Protein AF-A0AA41RX85-F1 (afdb_monomer_lite)

Structure (mmCIF, N/CA/C/O backbone):
data_AF-A0AA41RX85-F1
#
_entry.id   AF-A0AA41RX85-F1
#
loop_
_atom_site.group_PDB
_atom_site.id
_atom_site.type_symbol
_atom_site.label_atom_id
_atom_site.label_alt_id
_atom_site.label_comp_id
_atom_site.label_asym_id
_atom_site.label_entity_id
_atom_site.label_seq_id
_atom_site.pdbx_PDB_ins_code
_atom_site.Cartn_x
_atom_site.Cartn_y
_atom_site.Cartn_z
_atom_site.occupancy
_atom_site.B_iso_or_equiv
_atom_site.auth_seq_id
_atom_site.auth_comp_id
_atom_site.auth_asym_id
_atom_site.auth_atom_id
_atom_site.pdbx_PDB_model_num
ATOM 1 N N . MET A 1 1 ? 2.795 -27.506 -49.189 1.00 68.19 1 MET A N 1
ATOM 2 C CA . MET A 1 1 ? 2.527 -26.905 -47.865 1.00 68.19 1 MET A CA 1
ATOM 3 C C . MET A 1 1 ? 3.014 -27.881 -46.813 1.00 68.19 1 MET A C 1
ATOM 5 O O . MET A 1 1 ? 2.912 -29.074 -47.069 1.00 68.19 1 MET A O 1
ATOM 9 N N . LEU A 1 2 ? 3.595 -27.395 -45.713 1.00 78.25 2 LEU A N 1
ATOM 10 C CA . LEU A 1 2 ? 3.906 -28.244 -44.560 1.00 78.25 2 LEU A CA 1
ATOM 11 C C . LEU A 1 2 ? 2.586 -28.658 -43.906 1.00 78.25 2 LEU A C 1
ATOM 13 O O . LEU A 1 2 ? 1.690 -27.821 -43.796 1.00 78.25 2 LEU A O 1
ATOM 17 N N . LEU A 1 3 ? 2.458 -29.926 -43.526 1.00 81.62 3 LEU A N 1
ATOM 18 C CA . LEU A 1 3 ? 1.306 -30.412 -42.767 1.00 81.62 3 LEU A CA 1
ATOM 19 C C . LEU A 1 3 ? 1.756 -30.823 -41.372 1.00 81.62 3 LEU A C 1
ATOM 21 O O . LEU A 1 3 ? 2.682 -31.619 -41.242 1.00 81.62 3 LEU A O 1
ATOM 25 N N . GLU A 1 4 ? 1.085 -30.291 -40.357 1.00 79.88 4 GLU A N 1
ATOM 26 C CA . GLU A 1 4 ? 1.214 -30.768 -38.983 1.00 79.88 4 GLU A CA 1
ATOM 27 C C . GLU A 1 4 ? 0.614 -32.171 -38.886 1.00 79.88 4 GLU A C 1
ATOM 29 O O . GLU A 1 4 ? -0.532 -32.407 -39.285 1.00 79.88 4 GLU A O 1
ATOM 34 N N . THR A 1 5 ? 1.401 -33.117 -38.391 1.00 79.62 5 THR A N 1
ATOM 35 C CA . THR A 1 5 ? 0.945 -34.472 -38.084 1.00 79.62 5 THR A CA 1
ATOM 36 C C . THR A 1 5 ? 0.528 -34.579 -36.616 1.00 79.62 5 THR A C 1
ATOM 38 O O . THR A 1 5 ? 0.856 -33.731 -35.790 1.00 79.62 5 THR A O 1
ATOM 41 N N . ALA A 1 6 ? -0.255 -35.610 -36.278 1.00 82.38 6 ALA A N 1
ATOM 42 C CA . ALA A 1 6 ? -0.871 -35.769 -34.952 1.00 82.38 6 ALA A CA 1
ATOM 43 C C . ALA A 1 6 ? 0.141 -35.884 -33.789 1.00 82.38 6 ALA A C 1
ATOM 45 O O . ALA A 1 6 ? -0.230 -35.740 -32.628 1.00 82.38 6 ALA A O 1
ATOM 46 N N . ASP A 1 7 ? 1.405 -36.145 -34.106 1.00 78.56 7 ASP A N 1
ATOM 47 C CA . ASP A 1 7 ? 2.552 -36.207 -33.203 1.00 78.56 7 ASP A CA 1
ATOM 48 C C . ASP A 1 7 ? 3.246 -34.845 -32.986 1.00 78.56 7 ASP A C 1
ATOM 50 O O . ASP A 1 7 ? 4.196 -34.765 -32.212 1.00 78.56 7 ASP A O 1
ATOM 54 N N . GLY A 1 8 ? 2.780 -33.771 -33.636 1.00 80.50 8 GLY A N 1
ATOM 55 C CA . GLY A 1 8 ? 3.344 -32.422 -33.507 1.00 80.50 8 GLY A CA 1
ATOM 56 C C . GLY A 1 8 ? 4.574 -32.159 -34.384 1.00 80.50 8 GLY A C 1
ATOM 57 O O . GLY A 1 8 ? 5.241 -31.138 -34.215 1.00 80.50 8 GLY A O 1
ATOM 58 N N . SER A 1 9 ? 4.882 -33.061 -35.319 1.00 85.38 9 SER A N 1
ATOM 59 C CA . SER A 1 9 ? 5.920 -32.869 -36.332 1.00 85.38 9 SER A CA 1
ATOM 60 C C . SER A 1 9 ? 5.346 -32.301 -37.637 1.00 85.38 9 SER A C 1
ATOM 62 O O . SER A 1 9 ? 4.132 -32.207 -37.830 1.00 85.38 9 SER A O 1
ATOM 64 N N . TYR A 1 10 ? 6.229 -31.860 -38.534 1.00 89.38 10 TYR A N 1
ATOM 65 C CA . TYR A 1 10 ? 5.863 -31.257 -39.813 1.00 89.38 10 TYR A CA 1
ATOM 66 C C . TYR A 1 10 ? 6.253 -32.177 -40.963 1.00 89.38 10 TYR A C 1
ATOM 68 O O . TYR A 1 10 ? 7.430 -32.461 -41.188 1.00 89.38 10 TYR A O 1
ATOM 76 N N . SER A 1 11 ? 5.264 -32.601 -41.742 1.00 87.25 11 SER A N 1
ATOM 77 C CA . SER A 1 11 ? 5.476 -33.373 -42.964 1.00 87.25 11 SER A CA 1
ATOM 78 C C . SER A 1 11 ? 5.858 -32.462 -44.129 1.00 87.25 11 SER A C 1
ATOM 80 O O . SER A 1 11 ? 5.131 -31.522 -44.477 1.00 87.25 11 SER A O 1
ATOM 82 N N . LEU A 1 12 ? 6.998 -32.754 -44.758 1.00 85.88 12 LEU A N 1
ATOM 83 C CA . LEU A 1 12 ? 7.461 -32.079 -45.966 1.00 85.88 12 LEU A CA 1
ATOM 84 C C . LEU A 1 12 ? 6.830 -32.705 -47.220 1.00 85.88 12 LEU A C 1
ATOM 86 O O . LEU A 1 12 ? 6.539 -33.901 -47.244 1.00 85.88 12 LEU A O 1
ATOM 90 N N . PRO A 1 13 ? 6.710 -31.944 -48.324 1.00 81.19 13 PRO A N 1
ATOM 91 C CA . PRO A 1 13 ? 6.186 -32.458 -49.594 1.00 81.19 13 PRO A CA 1
ATOM 92 C C . PRO A 1 13 ? 7.011 -33.608 -50.211 1.00 81.19 13 PRO A C 1
ATOM 94 O O . PRO A 1 13 ? 6.548 -34.231 -51.159 1.00 81.19 13 PRO A O 1
ATOM 97 N N . GLY A 1 14 ? 8.206 -33.903 -49.682 1.00 82.06 14 GLY A N 1
ATOM 98 C CA . GLY A 1 14 ? 9.037 -35.052 -50.061 1.00 82.06 14 GLY A CA 1
ATOM 99 C C . GLY A 1 14 ? 8.838 -36.312 -49.206 1.00 82.06 14 GLY A C 1
ATOM 100 O O . GLY A 1 14 ? 9.587 -37.267 -49.381 1.00 82.06 14 GLY A O 1
ATOM 101 N N . GLY A 1 15 ? 7.882 -36.321 -48.268 1.00 80.88 15 GLY A N 1
ATOM 102 C CA . GLY A 1 15 ? 7.613 -37.463 -47.380 1.00 80.88 15 GLY A CA 1
ATOM 103 C C . GLY A 1 15 ? 8.567 -37.593 -46.186 1.00 80.88 15 GLY A C 1
ATOM 104 O O . GLY A 1 15 ? 8.445 -38.533 -45.406 1.00 80.88 15 GLY A O 1
ATOM 105 N N . SER A 1 16 ? 9.506 -36.661 -46.022 1.00 82.62 16 SER A N 1
ATOM 106 C CA . SER A 1 16 ? 10.327 -36.541 -44.818 1.00 82.62 16 SER A CA 1
ATOM 107 C C . SER A 1 16 ? 9.590 -35.781 -43.713 1.00 82.62 16 SER A C 1
ATOM 109 O O . SER A 1 16 ? 8.726 -34.942 -43.977 1.00 82.62 16 SER A O 1
ATOM 111 N N . VAL A 1 17 ? 9.956 -36.079 -42.468 1.00 85.81 17 VAL A N 1
ATOM 112 C CA . VAL A 1 17 ? 9.382 -35.476 -41.261 1.00 85.81 17 VAL A CA 1
ATOM 113 C C . VAL A 1 17 ? 10.400 -34.515 -40.651 1.00 85.81 17 VAL A C 1
ATOM 115 O O . VAL A 1 17 ? 11.567 -34.872 -40.494 1.00 85.81 17 VAL A O 1
ATOM 118 N N . ALA A 1 18 ? 9.967 -33.301 -40.318 1.00 81.06 18 ALA A N 1
ATOM 119 C CA . ALA A 1 18 ? 10.748 -32.321 -39.574 1.00 81.06 18 ALA A CA 1
ATOM 120 C C . ALA A 1 18 ? 10.187 -32.147 -38.163 1.00 81.06 18 ALA A C 1
ATOM 122 O O . ALA A 1 18 ? 8.985 -31.971 -37.973 1.00 81.06 18 ALA A O 1
ATOM 123 N N . VAL A 1 19 ? 11.079 -32.149 -37.178 1.00 83.00 19 VAL A N 1
ATOM 124 C CA . VAL A 1 19 ? 10.767 -31.869 -35.775 1.00 83.00 19 VAL A CA 1
ATOM 125 C C . VAL A 1 19 ? 11.386 -30.519 -35.431 1.00 83.00 19 VAL A C 1
ATOM 127 O O . VAL A 1 19 ? 12.548 -30.271 -35.752 1.00 83.00 19 VAL A O 1
ATOM 130 N N . LEU A 1 20 ? 10.603 -29.626 -34.823 1.00 76.06 20 LEU A N 1
ATOM 131 C CA . LEU A 1 20 ? 11.131 -28.374 -34.289 1.00 76.06 20 LEU A CA 1
ATOM 132 C C . LEU A 1 20 ? 11.781 -28.666 -32.940 1.00 76.06 20 LEU A C 1
ATOM 134 O O . LEU A 1 20 ? 11.088 -28.993 -31.982 1.00 76.06 20 LEU A O 1
ATOM 138 N N . GLU A 1 21 ? 13.101 -28.532 -32.871 1.00 77.44 21 GLU A N 1
ATOM 139 C CA . GLU A 1 21 ? 13.854 -28.649 -31.626 1.00 77.44 21 GLU A CA 1
ATOM 140 C C . GLU A 1 21 ? 14.273 -27.241 -31.177 1.00 77.44 21 GLU A C 1
ATOM 142 O O . GLU A 1 21 ? 15.058 -26.577 -31.869 1.00 77.44 21 GLU A O 1
ATOM 147 N N . PRO A 1 22 ? 13.713 -26.717 -30.070 1.00 76.44 22 PRO A N 1
ATOM 148 C CA . PRO A 1 22 ? 14.188 -25.474 -29.488 1.00 76.44 22 PRO A CA 1
ATOM 149 C C . PRO A 1 22 ? 15.668 -25.600 -29.132 1.00 76.44 22 PRO A C 1
ATOM 151 O O . PRO A 1 22 ? 16.105 -26.579 -28.539 1.00 76.44 22 PRO A O 1
ATOM 154 N N . ASN A 1 23 ? 16.454 -24.582 -29.468 1.00 79.75 23 ASN A N 1
ATOM 155 C CA . ASN A 1 23 ? 17.847 -24.505 -29.054 1.00 79.75 23 ASN A CA 1
ATOM 156 C C . ASN A 1 23 ? 17.921 -24.139 -27.562 1.00 79.75 23 ASN A C 1
ATOM 158 O O . ASN A 1 23 ? 18.108 -22.970 -27.207 1.00 79.75 23 ASN A O 1
ATOM 162 N N . GLU A 1 24 ? 17.752 -25.140 -26.699 1.00 79.19 24 GLU A N 1
ATOM 163 C CA . GLU A 1 24 ? 17.753 -24.972 -25.243 1.00 79.19 24 GLU A CA 1
ATOM 164 C C . GLU A 1 24 ? 19.074 -24.353 -24.756 1.00 79.19 24 GLU A C 1
ATOM 166 O O . GLU A 1 24 ? 19.061 -23.389 -23.995 1.00 79.19 24 GLU A O 1
ATOM 171 N N . ALA A 1 25 ? 20.214 -24.778 -25.310 1.00 78.12 25 ALA A N 1
ATOM 172 C CA . ALA A 1 25 ? 21.538 -24.271 -24.934 1.00 78.12 25 ALA A CA 1
ATOM 173 C C . ALA A 1 25 ? 21.773 -22.783 -25.280 1.00 78.12 25 ALA A C 1
ATOM 175 O O . ALA A 1 25 ? 22.553 -22.098 -24.614 1.00 78.12 25 ALA A O 1
ATOM 176 N N . ALA A 1 26 ? 21.144 -22.253 -26.333 1.00 76.00 26 ALA A N 1
ATOM 177 C CA . ALA A 1 26 ? 21.194 -20.823 -26.641 1.00 76.00 26 ALA A CA 1
ATOM 178 C C . ALA A 1 26 ? 20.160 -20.035 -25.842 1.00 76.00 26 ALA A C 1
ATOM 180 O O . ALA A 1 26 ? 20.441 -18.893 -25.483 1.00 76.00 26 ALA A O 1
ATOM 181 N N . PHE A 1 27 ? 19.001 -20.627 -25.543 1.00 77.44 27 PHE A N 1
ATOM 182 C CA . PHE A 1 27 ? 18.013 -20.003 -24.670 1.00 77.44 27 PHE A CA 1
ATOM 183 C C . PHE A 1 27 ? 18.566 -19.828 -23.250 1.00 77.44 27 PHE A C 1
ATOM 185 O O . PHE A 1 27 ? 18.474 -18.736 -22.697 1.00 77.44 27 PHE A O 1
ATOM 192 N N . GLU A 1 28 ? 19.243 -20.837 -22.700 1.00 74.50 28 GLU A N 1
ATOM 193 C CA . GLU A 1 28 ? 19.892 -20.750 -21.386 1.00 74.50 28 GLU A CA 1
ATOM 194 C C . GLU A 1 28 ? 20.960 -19.649 -21.340 1.00 74.50 28 GLU A C 1
ATOM 196 O O . GLU A 1 28 ? 20.937 -18.810 -20.441 1.00 74.50 28 GLU A O 1
ATOM 201 N N . LYS A 1 29 ? 21.820 -19.550 -22.362 1.00 74.75 29 LYS A N 1
ATOM 202 C CA . LYS A 1 29 ? 22.810 -18.458 -22.467 1.00 74.75 29 LYS A CA 1
ATOM 203 C C . LYS A 1 29 ? 22.177 -17.069 -22.566 1.00 74.75 29 LYS A C 1
ATOM 205 O O . LYS A 1 29 ? 22.769 -16.088 -22.120 1.00 74.75 29 LYS A O 1
ATOM 210 N N . LEU A 1 30 ? 20.993 -16.965 -23.168 1.00 69.50 30 LEU A N 1
ATOM 211 C CA . LEU A 1 30 ? 20.234 -15.715 -23.213 1.00 69.50 30 LEU A CA 1
ATOM 212 C C . LEU A 1 30 ? 19.650 -15.381 -21.838 1.00 69.50 30 LEU A C 1
ATOM 214 O O . LEU A 1 30 ? 19.691 -14.219 -21.444 1.00 69.50 30 LEU A O 1
ATOM 218 N N . VAL A 1 31 ? 19.174 -16.381 -21.091 1.00 71.62 31 VAL A N 1
ATOM 219 C CA . VAL A 1 31 ? 18.634 -16.216 -19.733 1.00 71.62 31 VAL A CA 1
ATOM 220 C C . VAL A 1 31 ? 19.727 -15.844 -18.725 1.00 71.62 31 VAL A C 1
ATOM 222 O O . VAL A 1 31 ? 19.487 -14.988 -17.878 1.00 71.62 31 VAL A O 1
ATOM 225 N N . GLU A 1 32 ? 20.940 -16.386 -18.852 1.00 65.56 32 GLU A N 1
ATOM 226 C CA . GLU A 1 32 ? 22.108 -15.980 -18.047 1.00 65.56 32 GLU A CA 1
ATOM 227 C C . GLU A 1 32 ? 22.508 -14.510 -18.272 1.00 65.56 32 GLU A C 1
ATOM 229 O O . GLU A 1 32 ? 23.035 -13.853 -17.372 1.00 65.56 32 GLU A O 1
ATOM 234 N N . G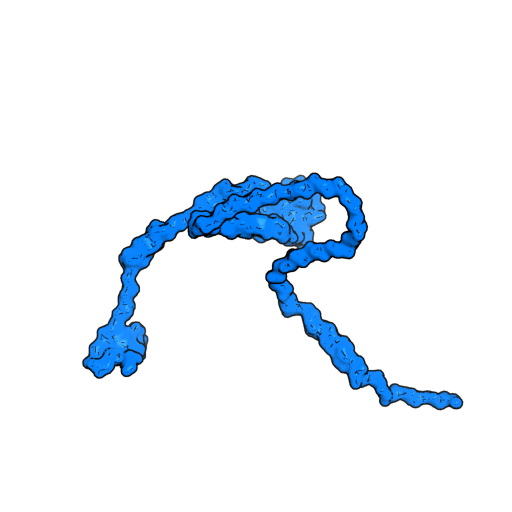LY A 1 33 ? 22.245 -13.982 -19.472 1.00 60.66 33 GLY A N 1
ATOM 235 C CA . GLY A 1 33 ? 22.488 -12.586 -19.835 1.00 60.66 33 GLY A CA 1
ATOM 236 C C . GLY A 1 33 ? 21.374 -11.621 -19.424 1.00 60.66 33 GLY A C 1
ATOM 237 O O . GLY A 1 33 ? 21.589 -10.407 -19.462 1.00 60.66 33 GLY A O 1
ATOM 238 N N . ILE A 1 34 ? 20.202 -12.123 -19.014 1.00 62.75 34 ILE A N 1
ATOM 239 C CA . ILE A 1 34 ? 19.163 -11.305 -18.386 1.00 62.75 34 ILE A CA 1
ATOM 240 C C . ILE A 1 34 ? 19.655 -11.051 -16.963 1.00 62.75 34 ILE A C 1
ATOM 242 O O . ILE A 1 34 ? 19.656 -11.972 -16.142 1.00 62.75 34 ILE A O 1
ATOM 246 N N . PRO A 1 35 ? 20.101 -9.827 -16.626 1.00 52.41 35 PRO A N 1
ATOM 247 C CA . PRO A 1 35 ? 20.569 -9.586 -15.279 1.00 52.41 35 PRO A CA 1
ATOM 248 C C . PRO A 1 35 ? 19.392 -9.860 -14.341 1.00 52.41 35 PRO A C 1
ATOM 250 O O . PRO A 1 35 ? 18.248 -9.553 -14.681 1.00 52.41 35 PRO A O 1
ATOM 253 N N . SER A 1 36 ? 19.659 -10.395 -13.149 1.00 50.88 36 SER A N 1
ATOM 254 C CA . SER A 1 36 ? 18.704 -10.529 -12.037 1.00 50.88 36 SER A CA 1
ATOM 255 C C . SER A 1 36 ? 18.194 -9.163 -11.524 1.00 50.88 36 SER A C 1
ATOM 257 O O . SER A 1 36 ? 18.105 -8.926 -10.319 1.00 50.88 36 SER A O 1
ATOM 259 N N . ILE A 1 37 ? 17.872 -8.229 -12.425 1.00 50.97 37 ILE A N 1
ATOM 260 C CA . ILE A 1 37 ? 17.382 -6.866 -12.212 1.00 50.97 37 ILE A CA 1
ATOM 261 C C . ILE A 1 37 ? 16.164 -6.823 -11.294 1.00 50.97 37 ILE A C 1
ATOM 263 O O . ILE A 1 37 ? 15.939 -5.813 -10.636 1.00 50.97 37 ILE A O 1
ATOM 267 N N . VAL A 1 38 ? 15.424 -7.928 -11.199 1.00 50.56 38 VAL A N 1
ATOM 268 C CA . VAL A 1 38 ? 14.291 -8.084 -10.285 1.00 50.56 38 VAL A CA 1
ATOM 269 C C . VAL A 1 38 ? 14.750 -8.088 -8.820 1.00 50.56 38 VAL A C 1
ATOM 271 O O . VAL A 1 38 ? 14.087 -7.502 -7.972 1.00 50.56 38 VAL A O 1
ATOM 274 N N . SER A 1 39 ? 15.909 -8.676 -8.504 1.00 50.84 39 SER A N 1
ATOM 275 C CA . SER A 1 39 ? 16.400 -8.794 -7.122 1.00 50.84 39 SER A CA 1
ATOM 276 C C . SER A 1 39 ? 17.216 -7.586 -6.654 1.00 50.84 39 SER A C 1
ATOM 278 O O . SER A 1 39 ? 17.255 -7.308 -5.459 1.00 50.84 39 SER A O 1
ATOM 280 N N . LYS A 1 40 ? 17.862 -6.843 -7.566 1.00 49.69 40 LYS A N 1
ATOM 281 C CA . LYS A 1 40 ? 18.746 -5.719 -7.192 1.00 49.69 40 LYS A CA 1
ATOM 282 C C . LYS A 1 40 ? 18.013 -4.383 -7.004 1.00 49.69 40 LYS A C 1
ATOM 284 O O . LYS A 1 40 ? 18.523 -3.518 -6.303 1.00 49.69 40 LYS A O 1
ATOM 289 N N . ARG A 1 41 ? 16.818 -4.216 -7.582 1.00 54.81 41 ARG A N 1
ATOM 290 C CA . ARG A 1 41 ? 16.062 -2.945 -7.558 1.00 54.81 41 ARG A CA 1
ATOM 291 C C . ARG A 1 41 ? 15.186 -2.736 -6.324 1.00 54.81 41 ARG A C 1
ATOM 293 O O . ARG A 1 41 ? 14.748 -1.621 -6.077 1.00 54.81 41 ARG A O 1
ATOM 300 N N . VAL A 1 42 ? 14.985 -3.771 -5.505 1.00 56.78 42 VAL A N 1
ATOM 301 C CA . VAL A 1 42 ? 14.285 -3.641 -4.212 1.00 56.78 42 VAL A CA 1
ATOM 302 C C . VAL A 1 42 ? 15.080 -2.765 -3.226 1.00 56.78 42 VAL A C 1
ATOM 304 O O . VAL A 1 42 ? 14.505 -2.201 -2.302 1.00 56.78 42 VAL A O 1
ATOM 307 N N . ILE A 1 43 ? 16.391 -2.604 -3.441 1.00 56.84 43 ILE A N 1
ATOM 308 C CA . ILE A 1 43 ? 17.310 -1.906 -2.529 1.00 56.84 43 ILE A CA 1
ATOM 309 C C . ILE A 1 43 ? 17.131 -0.371 -2.568 1.00 56.84 43 ILE A C 1
ATOM 311 O O . ILE A 1 43 ? 17.463 0.293 -1.590 1.00 56.84 43 ILE A O 1
ATOM 315 N N . ASP A 1 44 ? 16.554 0.195 -3.635 1.00 70.25 44 ASP A N 1
ATOM 316 C CA . ASP A 1 44 ? 16.421 1.656 -3.806 1.00 70.25 44 ASP A CA 1
ATOM 317 C C . ASP A 1 44 ? 15.074 2.234 -3.334 1.00 70.25 44 ASP A C 1
ATOM 319 O O . ASP A 1 44 ? 14.837 3.441 -3.425 1.00 70.25 44 ASP A O 1
ATOM 323 N N . ILE A 1 45 ? 14.163 1.398 -2.830 1.00 83.12 45 ILE A N 1
ATOM 324 C CA . ILE A 1 45 ? 12.852 1.870 -2.377 1.00 83.12 45 ILE A CA 1
ATOM 325 C C . ILE A 1 45 ? 13.003 2.455 -0.970 1.00 83.12 45 ILE A C 1
ATOM 327 O O . ILE A 1 45 ? 13.527 1.782 -0.079 1.00 83.12 45 ILE A O 1
ATOM 331 N N . PRO A 1 46 ? 12.539 3.691 -0.721 1.00 85.94 46 PRO A N 1
ATOM 332 C CA . PRO A 1 46 ? 12.684 4.301 0.590 1.00 85.94 46 PRO A CA 1
ATOM 333 C C . PRO A 1 46 ? 11.978 3.476 1.682 1.00 85.94 46 PRO A C 1
ATOM 335 O O . PRO A 1 46 ? 10.909 2.896 1.449 1.00 85.94 46 PRO A O 1
ATOM 338 N N . PRO A 1 47 ? 12.532 3.446 2.910 1.00 85.19 47 PRO A N 1
ATOM 339 C CA . PRO A 1 47 ? 11.973 2.678 4.024 1.00 85.19 47 PRO A CA 1
ATOM 340 C C . PRO A 1 47 ? 10.548 3.115 4.401 1.00 85.19 47 PRO A C 1
ATOM 342 O O . PRO A 1 47 ? 9.802 2.329 4.972 1.00 85.19 47 PRO A O 1
ATOM 345 N N . GLU A 1 48 ? 10.128 4.327 4.031 1.00 86.31 48 GLU A N 1
ATOM 346 C CA . GLU A 1 48 ? 8.760 4.820 4.250 1.00 86.31 48 GLU A CA 1
ATOM 347 C C . GLU A 1 48 ? 7.693 4.063 3.442 1.00 86.31 48 GLU A C 1
ATOM 349 O O . GLU A 1 48 ? 6.522 4.048 3.816 1.00 86.31 48 GLU A O 1
ATOM 354 N N . LEU A 1 49 ? 8.091 3.397 2.354 1.00 91.81 49 LEU A N 1
ATOM 355 C CA . LEU A 1 49 ? 7.203 2.576 1.524 1.00 91.81 49 LEU A CA 1
ATOM 356 C C . LEU A 1 49 ? 7.204 1.097 1.942 1.00 91.81 49 LEU A C 1
ATOM 358 O O . LEU A 1 49 ? 6.600 0.257 1.271 1.00 91.81 49 LEU A O 1
ATOM 362 N N . HIS A 1 50 ? 7.879 0.765 3.045 1.00 92.81 50 HIS A N 1
ATOM 363 C CA . HIS A 1 50 ? 7.944 -0.592 3.571 1.00 92.81 50 HIS A CA 1
ATOM 364 C C . HIS A 1 50 ? 6.875 -0.832 4.632 1.00 92.81 50 HIS A C 1
ATOM 366 O O . HIS A 1 50 ? 6.580 0.007 5.481 1.00 92.81 50 HIS A O 1
ATOM 372 N N . CYS A 1 51 ? 6.294 -2.025 4.602 1.00 94.75 51 CYS A N 1
ATOM 373 C CA . CYS A 1 51 ? 5.271 -2.432 5.543 1.00 94.75 51 CYS A CA 1
ATOM 374 C C . CYS A 1 51 ? 5.864 -2.609 6.954 1.00 94.75 51 CYS A C 1
ATOM 376 O O . CYS A 1 51 ? 6.805 -3.389 7.119 1.00 94.75 51 CYS A O 1
ATOM 378 N N . PRO A 1 52 ? 5.263 -2.020 8.006 1.00 91.75 52 PRO A N 1
ATOM 379 C CA . PRO A 1 52 ? 5.718 -2.191 9.391 1.00 91.75 52 PRO A CA 1
ATOM 380 C C . PRO A 1 52 ? 5.668 -3.640 9.899 1.00 91.75 52 PRO A C 1
ATOM 382 O O . PRO A 1 52 ? 6.273 -3.962 10.918 1.00 91.75 52 PRO A O 1
ATOM 385 N N . MET A 1 53 ? 4.904 -4.506 9.224 1.00 92.19 53 MET A N 1
ATOM 386 C CA . MET A 1 53 ? 4.677 -5.892 9.633 1.00 92.19 53 MET A CA 1
ATOM 387 C C . MET A 1 53 ? 5.661 -6.874 9.000 1.00 92.19 53 MET A C 1
ATOM 389 O O . MET A 1 53 ? 6.280 -7.655 9.716 1.00 92.19 53 MET A O 1
ATOM 393 N N . CYS A 1 54 ? 5.781 -6.859 7.668 1.00 92.88 54 CYS A N 1
ATOM 394 C CA . CYS A 1 54 ? 6.640 -7.791 6.935 1.00 92.88 54 CYS A CA 1
ATOM 395 C C . CYS A 1 54 ? 8.005 -7.201 6.570 1.00 92.88 54 CYS A C 1
ATOM 397 O O . CYS A 1 54 ? 8.872 -7.952 6.145 1.00 92.88 54 CYS A O 1
ATOM 399 N N . LYS A 1 55 ? 8.215 -5.888 6.757 1.00 90.94 55 LYS A N 1
ATOM 400 C CA . LYS A 1 55 ? 9.453 -5.167 6.406 1.00 90.94 55 LYS A CA 1
ATOM 401 C C . LYS A 1 55 ? 9.834 -5.256 4.925 1.00 90.94 55 LYS A C 1
ATOM 403 O O . LYS A 1 55 ? 10.958 -4.942 4.562 1.00 90.94 55 LYS A O 1
ATOM 408 N N . GLU A 1 56 ? 8.888 -5.644 4.081 1.00 91.62 56 GLU A N 1
ATOM 409 C CA . GLU A 1 56 ? 9.002 -5.620 2.627 1.00 91.62 56 GLU A CA 1
ATOM 410 C C . GLU A 1 56 ? 8.210 -4.438 2.064 1.00 91.62 56 GLU A C 1
ATOM 412 O O . GLU A 1 56 ? 7.381 -3.837 2.756 1.00 91.62 56 GLU A O 1
ATOM 417 N N . VAL A 1 57 ? 8.446 -4.121 0.793 1.00 92.62 57 VAL A N 1
ATOM 418 C CA . VAL A 1 57 ? 7.683 -3.125 0.032 1.00 92.62 57 VAL A CA 1
ATOM 419 C C . VAL A 1 57 ? 6.183 -3.406 0.149 1.00 92.62 57 VAL A C 1
ATOM 421 O O . VAL A 1 57 ? 5.739 -4.547 -0.018 1.00 92.62 57 VAL A O 1
ATOM 424 N N . MET A 1 58 ? 5.389 -2.375 0.447 1.00 93.94 58 MET A N 1
ATOM 425 C CA . MET A 1 58 ? 3.953 -2.547 0.664 1.00 93.94 58 MET A CA 1
ATOM 426 C C . MET A 1 58 ? 3.235 -3.034 -0.603 1.00 93.94 58 MET A C 1
ATOM 428 O O . MET A 1 58 ? 3.043 -2.282 -1.553 1.00 93.94 58 MET A O 1
ATOM 432 N N . ARG A 1 59 ? 2.749 -4.280 -0.596 1.00 92.38 59 ARG A N 1
ATOM 433 C CA . ARG A 1 59 ? 1.911 -4.820 -1.679 1.00 92.38 59 ARG A CA 1
ATOM 434 C C . ARG A 1 59 ? 0.445 -4.517 -1.423 1.00 92.38 59 ARG A C 1
ATOM 436 O O . ARG A 1 59 ? -0.076 -4.830 -0.349 1.00 92.38 59 ARG A O 1
ATOM 443 N N . PHE A 1 60 ? -0.214 -3.926 -2.418 1.00 93.06 60 PHE A N 1
ATOM 444 C CA . PHE A 1 60 ? -1.609 -3.495 -2.325 1.00 93.06 60 PHE A CA 1
ATOM 445 C C . PHE A 1 60 ? -1.855 -2.638 -1.079 1.00 93.06 60 PHE A C 1
ATOM 447 O O . PHE A 1 60 ? -2.777 -2.907 -0.317 1.00 93.06 60 PHE A O 1
ATOM 454 N N . ALA A 1 61 ? -1.034 -1.609 -0.859 1.00 95.94 61 ALA A N 1
ATOM 455 C CA . ALA A 1 61 ? -1.078 -0.806 0.361 1.00 95.94 61 ALA A CA 1
ATOM 456 C C . ALA A 1 61 ? -2.507 -0.364 0.740 1.00 95.94 61 ALA A C 1
ATOM 458 O O . ALA A 1 61 ? -3.272 0.105 -0.114 1.00 95.94 61 ALA A O 1
ATOM 459 N N . VAL A 1 62 ? -2.866 -0.529 2.013 1.00 96.1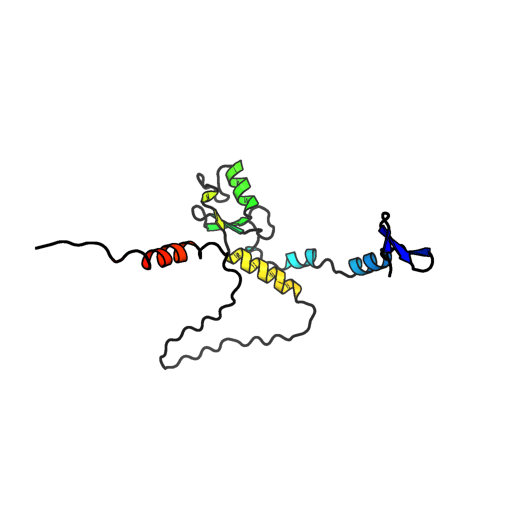2 62 VAL A N 1
ATOM 460 C CA . VAL A 1 62 ? -4.146 -0.114 2.607 1.00 96.12 62 VAL A CA 1
ATOM 461 C C . VAL A 1 62 ? -3.911 0.695 3.879 1.00 96.12 62 VAL A C 1
ATOM 463 O O . VAL A 1 62 ? -2.938 0.476 4.598 1.00 96.12 62 VAL A O 1
ATOM 466 N N . LEU A 1 63 ? -4.829 1.614 4.162 1.00 94.94 63 LEU A N 1
ATOM 467 C CA . LEU A 1 63 ? -4.848 2.520 5.304 1.00 94.94 63 LEU A CA 1
ATOM 468 C C . LEU A 1 63 ? -5.921 2.109 6.309 1.00 94.94 63 LEU A C 1
ATOM 470 O O . LEU A 1 63 ? -7.084 1.915 5.954 1.00 94.94 63 LEU A O 1
ATOM 474 N N . THR A 1 64 ? -5.572 2.100 7.593 1.00 93.44 64 THR A N 1
ATOM 475 C CA . THR A 1 64 ? -6.561 1.998 8.678 1.00 93.44 64 THR A CA 1
ATOM 476 C C . THR A 1 64 ? -7.160 3.375 8.988 1.00 93.44 64 THR A C 1
ATOM 478 O O . THR A 1 64 ? -6.631 4.108 9.830 1.00 93.44 64 THR A O 1
ATOM 481 N N . SER A 1 65 ? -8.273 3.725 8.340 1.00 91.00 65 SER A N 1
ATOM 482 C CA . SER A 1 65 ? -8.912 5.055 8.445 1.00 91.00 65 SER A CA 1
ATOM 483 C C . SER A 1 65 ? -9.506 5.395 9.822 1.00 91.00 65 SER A C 1
ATOM 485 O O . SER A 1 65 ? -9.814 6.551 10.096 1.00 91.00 65 SER A O 1
ATOM 487 N N . LYS A 1 66 ? -9.682 4.395 10.694 1.00 90.19 66 LYS A N 1
ATOM 488 C CA . LYS A 1 66 ? -10.274 4.539 12.035 1.00 90.19 66 LYS A CA 1
ATOM 489 C C . LYS A 1 66 ? -9.321 4.162 13.198 1.00 90.19 66 LYS A C 1
ATOM 491 O O . LYS A 1 66 ? -9.791 4.080 14.323 1.00 90.19 66 LYS A O 1
ATOM 496 N N . CYS A 1 67 ? -8.015 3.922 12.956 1.00 91.88 67 CYS A N 1
ATOM 497 C CA . CYS A 1 67 ? -6.987 3.645 14.008 1.00 91.88 67 CYS A CA 1
ATOM 498 C C . CYS A 1 67 ? -5.908 4.734 14.025 1.00 91.88 67 CYS A C 1
ATOM 500 O O . CYS A 1 67 ? -6.027 5.742 14.705 1.00 91.88 67 CYS A O 1
ATOM 502 N N . CYS A 1 68 ? -4.838 4.507 13.265 1.00 91.44 68 CYS A N 1
ATOM 503 C CA . CYS A 1 68 ? -3.577 5.232 13.319 1.00 91.44 68 CYS A CA 1
ATOM 504 C C . CYS A 1 68 ? -3.200 5.867 11.979 1.00 91.44 68 CYS A C 1
ATOM 506 O O . CYS A 1 68 ? -2.105 6.407 11.868 1.00 91.44 68 CYS A O 1
ATOM 508 N N . PHE A 1 69 ? -4.067 5.763 10.961 1.00 92.75 69 PHE A N 1
ATOM 509 C CA . PHE A 1 69 ? -3.811 6.264 9.605 1.00 92.75 69 PHE A CA 1
ATOM 510 C C . PHE A 1 69 ? -2.466 5.797 9.019 1.00 92.75 69 PHE A C 1
ATOM 512 O O . PHE A 1 69 ? -1.853 6.487 8.213 1.00 92.75 69 PHE A O 1
ATOM 519 N N . GLN A 1 70 ? -2.008 4.612 9.428 1.00 92.38 70 GLN A N 1
ATOM 520 C CA . GLN A 1 70 ? -0.799 3.988 8.903 1.00 92.38 70 GLN A CA 1
ATOM 521 C C . GLN A 1 70 ? -1.128 3.071 7.730 1.00 92.38 70 GLN A C 1
ATOM 523 O O . GLN A 1 70 ? -2.240 2.537 7.637 1.00 92.38 70 GLN A O 1
ATOM 528 N N . SER A 1 71 ? -0.141 2.906 6.849 1.00 94.50 71 SER A N 1
ATOM 52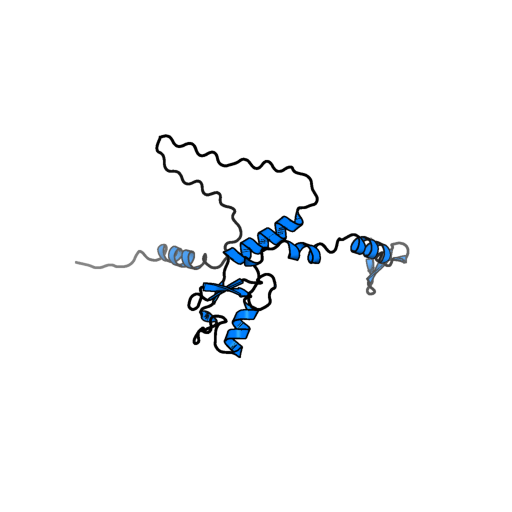9 C CA . SER A 1 71 ? -0.241 2.052 5.669 1.00 94.50 71 SER A CA 1
ATOM 530 C C . SER A 1 71 ? 0.413 0.695 5.914 1.00 94.50 71 SER A C 1
ATOM 532 O O . SER A 1 71 ? 1.472 0.601 6.533 1.00 94.50 71 SER A O 1
ATOM 534 N N . PHE A 1 72 ? -0.226 -0.360 5.416 1.00 95.44 72 PHE A N 1
ATOM 535 C CA . PHE A 1 72 ? 0.234 -1.744 5.530 1.00 95.44 72 PHE A CA 1
ATOM 536 C C . PHE A 1 72 ? -0.040 -2.494 4.224 1.00 95.44 72 PHE A C 1
ATOM 538 O O . PHE A 1 72 ? -0.884 -2.070 3.435 1.00 95.44 72 PHE A O 1
ATOM 545 N N . CYS A 1 73 ? 0.603 -3.645 4.011 1.00 96.50 73 CYS A N 1
ATOM 546 C CA . CYS A 1 73 ? 0.146 -4.581 2.980 1.00 96.50 73 CYS A CA 1
ATOM 547 C C . CYS A 1 73 ? -1.273 -5.058 3.306 1.00 96.50 73 CYS A C 1
ATOM 549 O O . CYS A 1 73 ? -1.537 -5.408 4.461 1.00 96.50 73 CYS A O 1
ATOM 551 N N . ASP A 1 74 ? -2.140 -5.156 2.296 1.00 94.94 74 ASP A N 1
ATOM 552 C CA . ASP A 1 74 ? -3.526 -5.621 2.460 1.00 94.94 74 ASP A CA 1
ATOM 553 C C . ASP A 1 74 ? -3.593 -6.973 3.191 1.00 94.94 74 ASP A C 1
ATOM 555 O O . ASP A 1 74 ? -4.217 -7.086 4.248 1.00 94.94 74 ASP A O 1
ATOM 559 N N . GLY A 1 75 ? -2.836 -7.965 2.713 1.00 95.00 75 GLY A N 1
ATOM 560 C CA . GLY A 1 75 ? -2.799 -9.295 3.326 1.00 95.00 75 GLY A CA 1
ATOM 561 C C . GLY A 1 75 ? -2.271 -9.301 4.767 1.00 95.00 75 GLY A C 1
ATOM 562 O O . GLY A 1 75 ? -2.795 -10.024 5.614 1.00 95.00 75 GLY A O 1
ATOM 563 N N . CYS A 1 76 ? -1.274 -8.466 5.084 1.00 95.56 76 CYS A N 1
ATOM 564 C CA . CYS A 1 76 ? -0.679 -8.432 6.422 1.00 95.56 76 CYS A CA 1
ATOM 565 C C . CYS A 1 76 ? -1.660 -7.886 7.464 1.00 95.56 76 CYS A C 1
ATOM 567 O O . CYS A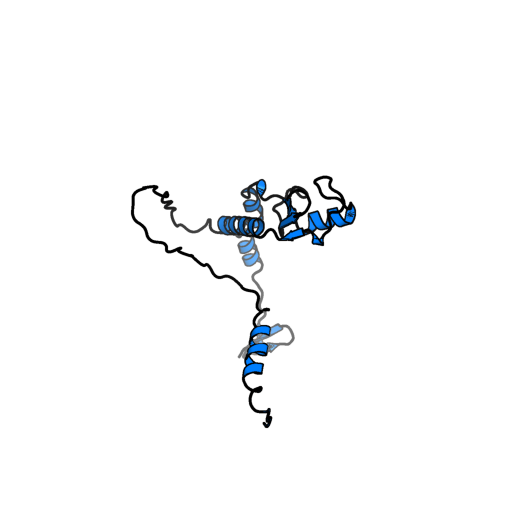 1 76 ? -1.869 -8.513 8.507 1.00 95.56 76 CYS A O 1
ATOM 569 N N . ILE A 1 77 ? -2.281 -6.733 7.192 1.00 94.69 77 ILE A N 1
ATOM 570 C CA . ILE A 1 77 ? -3.187 -6.115 8.165 1.00 94.69 77 ILE A CA 1
ATOM 571 C C . ILE A 1 77 ? -4.495 -6.898 8.290 1.00 94.69 77 ILE A C 1
ATOM 573 O O . ILE A 1 77 ? -4.968 -7.085 9.412 1.00 94.69 77 ILE A O 1
ATOM 577 N N . ARG A 1 78 ? -5.038 -7.431 7.184 1.00 94.69 78 ARG A N 1
ATOM 578 C CA . ARG A 1 78 ? -6.217 -8.310 7.226 1.00 94.69 78 ARG A CA 1
ATOM 579 C C . ARG A 1 78 ? -5.950 -9.543 8.077 1.00 94.69 78 ARG A C 1
ATOM 581 O O . ARG A 1 78 ? -6.724 -9.820 8.989 1.00 94.69 78 ARG A O 1
ATOM 588 N N . GLY A 1 79 ? -4.816 -10.214 7.860 1.00 93.94 79 GLY A N 1
ATOM 589 C CA . GLY A 1 79 ? -4.412 -11.364 8.667 1.00 93.94 79 GLY A CA 1
ATOM 590 C C . GLY A 1 79 ? -4.284 -11.024 10.155 1.00 93.94 79 GLY A C 1
ATOM 591 O O . GLY A 1 79 ? -4.736 -11.791 11.006 1.00 93.94 79 GLY A O 1
ATOM 592 N N . ASN A 1 80 ? -3.737 -9.851 10.491 1.00 93.69 80 ASN A N 1
ATOM 593 C CA . ASN A 1 80 ? -3.584 -9.425 11.885 1.00 93.69 80 ASN A CA 1
ATOM 594 C C . ASN A 1 80 ? -4.917 -9.097 12.563 1.00 93.69 80 ASN A C 1
ATOM 596 O O . ASN A 1 80 ? -5.123 -9.495 13.710 1.00 93.69 80 ASN A O 1
ATOM 600 N N . ILE A 1 81 ? -5.822 -8.406 11.865 1.00 93.25 81 ILE A N 1
ATOM 601 C CA . ILE A 1 81 ? -7.166 -8.113 12.374 1.00 93.25 81 ILE A CA 1
ATOM 602 C C . ILE A 1 81 ? -7.937 -9.420 12.580 1.00 93.25 81 ILE A C 1
ATOM 604 O O . ILE A 1 81 ? -8.509 -9.615 13.648 1.00 93.25 81 ILE A O 1
ATOM 608 N N . MET A 1 82 ? -7.893 -10.344 11.617 1.00 92.38 82 MET A N 1
ATOM 609 C CA . MET A 1 82 ? -8.581 -11.634 11.736 1.00 92.38 82 MET A CA 1
ATOM 610 C C . MET A 1 82 ? -7.998 -12.513 12.852 1.00 92.38 82 MET A C 1
ATOM 612 O O . MET A 1 82 ? -8.752 -13.181 13.550 1.00 92.38 82 MET A O 1
ATOM 616 N N . SER A 1 83 ? -6.678 -12.489 13.063 1.00 93.38 83 SER A N 1
ATOM 617 C CA . SER A 1 83 ? -6.026 -13.344 14.070 1.00 93.38 83 SER A CA 1
ATOM 618 C C . SER A 1 83 ? -6.091 -12.776 15.490 1.00 93.38 83 SER A C 1
ATOM 620 O O . SER A 1 83 ? -6.228 -13.530 16.448 1.00 93.38 83 SER A O 1
ATOM 622 N N . LYS A 1 84 ? -5.933 -11.455 15.654 1.00 89.94 84 LYS A N 1
ATOM 623 C CA . LYS A 1 84 ? -5.764 -10.808 16.971 1.00 89.94 84 LYS A CA 1
ATOM 624 C C . LYS A 1 84 ? -6.868 -9.812 17.322 1.00 89.94 84 LYS A C 1
ATOM 626 O O . LYS A 1 84 ? -6.865 -9.288 18.433 1.00 89.94 84 LYS A O 1
ATOM 631 N N . SER A 1 85 ? -7.802 -9.516 16.413 1.00 88.81 85 SER A N 1
ATOM 632 C CA . SER A 1 85 ? -8.879 -8.518 16.590 1.00 88.81 85 SER A CA 1
ATOM 633 C C . SER A 1 85 ? -8.395 -7.111 16.988 1.00 88.81 85 SER A C 1
ATOM 635 O O . SER A 1 85 ? -9.126 -6.313 17.580 1.00 88.81 85 SER A O 1
ATOM 637 N N . MET A 1 86 ? -7.136 -6.797 16.671 1.00 90.19 86 MET A N 1
ATOM 638 C CA . MET A 1 86 ? -6.488 -5.535 17.019 1.00 90.19 86 MET A CA 1
ATOM 639 C C . MET A 1 86 ? -5.579 -5.047 15.892 1.00 90.19 86 MET A C 1
ATOM 641 O O . MET A 1 86 ? -5.045 -5.837 15.112 1.00 90.19 86 MET A O 1
ATOM 645 N N . CYS A 1 87 ? -5.369 -3.737 15.823 1.00 92.44 87 CYS A N 1
ATOM 646 C CA . CYS A 1 87 ? -4.372 -3.140 14.941 1.00 92.44 87 CYS A CA 1
ATOM 647 C C . CYS A 1 87 ? -2.966 -3.211 15.561 1.00 92.44 87 CYS A C 1
ATOM 649 O O . CYS A 1 87 ? -2.818 -3.355 16.775 1.00 92.44 87 CYS A O 1
ATOM 651 N N . ILE A 1 88 ? -1.929 -3.010 14.741 1.00 89.31 88 ILE A N 1
ATOM 652 C CA . ILE A 1 88 ? -0.540 -2.799 15.190 1.00 89.31 88 ILE A CA 1
ATOM 653 C C . ILE A 1 88 ? -0.443 -1.629 16.177 1.00 89.31 88 ILE A C 1
ATOM 655 O O . ILE A 1 88 ? 0.377 -1.663 17.085 1.00 89.31 88 ILE A O 1
ATOM 659 N N . CYS A 1 89 ? -1.331 -0.636 16.045 1.00 90.81 89 CYS A N 1
ATOM 660 C CA . CYS A 1 89 ? -1.409 0.524 16.933 1.00 90.81 89 CYS A CA 1
ATOM 661 C C . CYS A 1 89 ? -1.881 0.182 18.367 1.00 90.81 89 CYS A C 1
ATOM 663 O O . CYS A 1 89 ? -1.866 1.037 19.244 1.00 90.81 89 CYS A O 1
ATOM 665 N N . GLY A 1 90 ? -2.303 -1.064 18.620 1.00 89.19 90 GLY A N 1
ATOM 666 C CA . GLY A 1 90 ? -2.844 -1.509 19.907 1.00 89.19 90 GLY A CA 1
ATOM 667 C C . GLY A 1 90 ? -4.358 -1.326 20.040 1.00 89.19 90 GLY A C 1
ATOM 668 O O . GLY A 1 90 ? -4.963 -1.903 20.943 1.00 89.19 90 GLY A O 1
ATOM 669 N N . ALA A 1 91 ? -4.995 -0.575 19.135 1.00 90.56 91 ALA A N 1
ATOM 670 C CA . ALA A 1 91 ? -6.438 -0.372 19.180 1.00 90.56 91 ALA A CA 1
ATOM 671 C C . ALA A 1 91 ? -7.206 -1.658 18.847 1.00 90.56 91 ALA A C 1
ATOM 673 O O . ALA A 1 91 ? -6.841 -2.410 17.937 1.00 90.56 91 ALA A O 1
ATOM 674 N N . ARG A 1 92 ? -8.303 -1.866 19.574 1.00 88.62 92 ARG A N 1
ATOM 675 C CA . ARG A 1 92 ? -9.271 -2.950 19.370 1.00 88.62 92 ARG A CA 1
ATOM 676 C C . ARG A 1 92 ? -10.498 -2.424 18.628 1.00 88.62 92 ARG A C 1
ATOM 678 O O . ARG A 1 92 ? -10.733 -1.220 18.607 1.00 88.62 92 ARG A O 1
ATOM 685 N N . GLY A 1 93 ? -11.275 -3.327 18.034 1.00 85.44 93 GLY A N 1
ATOM 686 C CA . GLY A 1 93 ? -12.491 -2.955 17.299 1.00 85.44 93 GLY A CA 1
ATOM 687 C C . GLY A 1 93 ? -12.228 -2.377 15.905 1.00 85.44 93 GLY A C 1
ATOM 688 O O . GLY A 1 93 ? -13.110 -1.762 15.319 1.00 85.44 93 GLY A O 1
ATOM 689 N N . ILE A 1 94 ? -11.022 -2.572 15.362 1.00 90.62 94 ILE A N 1
ATOM 690 C CA . ILE A 1 94 ? -10.748 -2.296 13.951 1.00 90.62 94 ILE A CA 1
ATOM 691 C C . ILE A 1 94 ? -11.252 -3.480 13.132 1.00 90.62 94 ILE A C 1
ATOM 693 O O . ILE A 1 94 ? -10.812 -4.608 13.343 1.00 90.62 94 ILE A O 1
ATOM 697 N N . LEU A 1 95 ? -12.158 -3.206 12.198 1.00 91.31 95 LEU A N 1
ATOM 698 C CA . LEU A 1 95 ? -12.684 -4.172 11.242 1.00 91.31 95 LEU A CA 1
ATOM 699 C C . LEU A 1 95 ? -11.929 -4.090 9.914 1.00 91.31 95 LEU A C 1
ATOM 701 O O . LEU A 1 95 ? -11.346 -3.058 9.571 1.00 91.31 95 LEU A O 1
ATOM 705 N N . VAL A 1 96 ? -11.985 -5.178 9.147 1.00 91.62 96 VAL A N 1
ATOM 706 C CA . VAL A 1 96 ? -11.440 -5.240 7.782 1.00 91.62 96 VAL A CA 1
ATOM 707 C C . VAL A 1 96 ? -12.124 -4.213 6.872 1.00 91.62 96 VAL A C 1
ATOM 709 O O . VAL A 1 96 ? -11.462 -3.607 6.036 1.00 91.62 96 VAL A O 1
ATOM 712 N N . ASP A 1 97 ? -13.402 -3.919 7.110 1.00 91.56 97 ASP A N 1
ATOM 713 C CA . ASP A 1 97 ? -14.180 -2.932 6.346 1.00 91.56 97 ASP A CA 1
ATOM 714 C C . ASP A 1 97 ? -13.718 -1.484 6.566 1.00 91.56 97 ASP A C 1
ATOM 716 O O . ASP A 1 97 ? -14.116 -0.570 5.849 1.00 91.56 97 ASP A O 1
ATOM 720 N N . HIS A 1 98 ? -12.880 -1.238 7.577 1.00 90.56 98 HIS A N 1
ATOM 721 C CA . HIS A 1 98 ? -12.303 0.085 7.833 1.00 90.56 98 HIS A CA 1
ATOM 722 C C . HIS A 1 98 ? -10.988 0.320 7.075 1.00 90.56 98 HIS A C 1
ATOM 724 O O . HIS A 1 98 ? -10.399 1.407 7.192 1.00 90.56 98 HIS A O 1
ATOM 730 N N . LEU A 1 99 ? -10.519 -0.684 6.326 1.00 94.25 99 LEU A N 1
ATOM 731 C CA . LEU A 1 99 ? -9.340 -0.596 5.478 1.00 94.25 99 LEU A CA 1
ATOM 732 C C . LEU A 1 99 ? -9.695 0.094 4.164 1.00 94.25 99 LEU A C 1
ATOM 734 O O . LEU A 1 99 ? -10.554 -0.360 3.415 1.00 94.25 99 LEU A O 1
ATOM 738 N N . ILE A 1 100 ? -9.000 1.189 3.876 1.00 95.75 100 ILE A N 1
ATOM 739 C CA . ILE A 1 100 ? -9.171 1.950 2.640 1.00 95.75 100 ILE A CA 1
ATOM 740 C C . ILE A 1 100 ? -7.930 1.733 1.773 1.00 95.75 100 ILE A C 1
ATOM 742 O O . ILE A 1 100 ? -6.820 1.907 2.276 1.00 95.75 100 ILE A O 1
ATOM 746 N N . PRO A 1 101 ? -8.062 1.380 0.484 1.00 95.75 101 PRO A N 1
ATOM 747 C CA . PRO A 1 101 ? -6.922 1.323 -0.424 1.00 95.75 101 PRO A CA 1
ATOM 748 C C . PRO A 1 101 ? -6.134 2.638 -0.431 1.00 95.75 101 PRO A C 1
ATOM 750 O O . PRO A 1 101 ? -6.696 3.706 -0.671 1.00 95.75 101 PRO A O 1
ATOM 753 N N . ASN A 1 102 ? -4.823 2.565 -0.190 1.00 95.50 102 ASN A N 1
ATOM 754 C CA . ASN A 1 102 ? -3.945 3.725 -0.276 1.00 95.50 102 ASN A CA 1
ATOM 755 C C . ASN A 1 102 ? -3.342 3.815 -1.679 1.00 95.50 102 ASN A C 1
ATOM 757 O O . ASN A 1 102 ? -2.278 3.250 -1.936 1.00 95.50 102 ASN A O 1
ATOM 761 N N . LYS A 1 103 ? -4.039 4.504 -2.589 1.00 94.56 103 LYS A N 1
ATOM 762 C CA . LYS A 1 103 ? -3.589 4.660 -3.980 1.00 94.56 103 LYS A CA 1
ATOM 763 C C . LYS A 1 103 ? -2.249 5.390 -4.075 1.00 94.56 103 LYS A C 1
ATOM 765 O O . LYS A 1 103 ? -1.388 4.950 -4.814 1.00 94.56 103 LYS A O 1
ATOM 770 N N . THR A 1 104 ? -2.008 6.409 -3.247 1.00 94.81 104 THR A N 1
ATOM 771 C CA . THR A 1 104 ? -0.773 7.203 -3.346 1.00 94.81 104 THR A CA 1
ATOM 772 C C . THR A 1 104 ? 0.480 6.379 -3.060 1.00 94.81 104 THR A C 1
ATOM 774 O O . THR A 1 104 ? 1.463 6.535 -3.772 1.00 94.81 104 THR A O 1
ATOM 777 N N . ILE A 1 105 ? 0.444 5.480 -2.068 1.00 93.81 105 ILE A N 1
ATOM 778 C CA . ILE A 1 105 ? 1.563 4.567 -1.774 1.00 93.81 105 ILE A CA 1
ATOM 779 C C . ILE A 1 105 ? 1.740 3.525 -2.886 1.00 93.81 105 ILE A C 1
ATOM 781 O O . ILE A 1 105 ? 2.865 3.152 -3.198 1.00 93.81 105 ILE A O 1
ATOM 785 N N . ARG A 1 106 ? 0.645 3.043 -3.485 1.00 95.00 106 ARG A N 1
ATOM 786 C CA . ARG A 1 106 ? 0.719 2.098 -4.612 1.00 95.00 106 ARG A CA 1
ATOM 787 C C . ARG A 1 106 ? 1.383 2.772 -5.815 1.00 95.00 106 ARG A C 1
ATOM 789 O O . ARG A 1 106 ? 2.431 2.317 -6.252 1.00 95.00 106 ARG A O 1
ATOM 796 N N . ASP A 1 107 ? 0.879 3.938 -6.209 1.00 93.81 107 ASP A N 1
ATOM 797 C CA . ASP A 1 107 ? 1.393 4.706 -7.345 1.00 93.81 107 ASP A CA 1
ATOM 798 C C . ASP A 1 107 ? 2.843 5.178 -7.125 1.00 93.81 107 ASP A C 1
ATOM 800 O O . ASP A 1 107 ? 3.629 5.295 -8.067 1.00 93.81 107 ASP A O 1
ATOM 804 N N . THR A 1 108 ? 3.242 5.499 -5.887 1.00 93.00 108 THR A N 1
ATOM 805 C CA . THR A 1 108 ? 4.649 5.822 -5.604 1.00 93.00 108 THR A CA 1
ATOM 806 C C . THR A 1 108 ? 5.532 4.599 -5.789 1.00 93.00 108 THR A C 1
ATOM 808 O O . THR A 1 108 ? 6.535 4.712 -6.489 1.00 93.00 108 THR A O 1
ATOM 811 N N . ILE A 1 109 ? 5.164 3.450 -5.218 1.00 91.75 109 ILE A N 1
ATOM 812 C CA . ILE A 1 109 ? 5.913 2.195 -5.365 1.00 91.75 109 ILE A CA 1
ATOM 813 C C . ILE A 1 109 ? 6.025 1.803 -6.841 1.00 91.75 109 ILE A C 1
ATOM 815 O O . ILE A 1 109 ? 7.128 1.492 -7.291 1.00 91.75 109 ILE A O 1
ATOM 819 N N . ASP A 1 110 ? 4.935 1.889 -7.602 1.00 90.69 110 ASP A N 1
ATOM 820 C CA . ASP A 1 110 ? 4.917 1.528 -9.022 1.00 90.69 110 ASP A CA 1
ATOM 821 C C . ASP A 1 110 ? 5.871 2.418 -9.836 1.00 90.69 110 ASP A C 1
ATOM 823 O O . ASP A 1 110 ? 6.704 1.912 -10.589 1.00 90.69 110 ASP A O 1
ATOM 827 N N . ARG A 1 111 ? 5.885 3.735 -9.581 1.00 89.81 111 ARG A N 1
ATOM 828 C CA . ARG A 1 111 ? 6.860 4.653 -10.203 1.00 89.81 111 ARG A CA 1
ATOM 829 C C . ARG A 1 111 ? 8.308 4.345 -9.818 1.00 89.81 111 ARG A C 1
ATOM 831 O O . ARG A 1 111 ? 9.203 4.489 -10.653 1.00 89.81 111 ARG A O 1
ATOM 838 N N . TYR A 1 112 ? 8.576 3.937 -8.577 1.00 87.00 112 TYR A N 1
ATOM 839 C CA . TYR A 1 112 ? 9.924 3.511 -8.171 1.00 87.00 112 TYR A CA 1
ATOM 840 C C . TYR A 1 112 ? 10.352 2.235 -8.907 1.00 87.00 112 TYR A C 1
ATOM 842 O O . TYR A 1 112 ? 11.477 2.158 -9.402 1.00 87.00 112 TYR A O 1
ATOM 850 N N . MET A 1 113 ? 9.445 1.268 -9.048 1.00 84.19 113 MET A N 1
ATOM 851 C CA . MET A 1 113 ? 9.710 0.035 -9.790 1.00 84.19 113 MET A CA 1
ATOM 852 C C . MET A 1 113 ? 9.940 0.304 -11.286 1.00 84.19 113 MET A C 1
ATOM 854 O O . MET A 1 113 ? 10.880 -0.236 -11.867 1.00 84.19 113 MET A O 1
ATOM 858 N N . GLU A 1 114 ? 9.146 1.176 -11.911 1.00 82.62 114 GLU A N 1
ATOM 859 C CA . GLU A 1 114 ? 9.299 1.538 -13.328 1.00 82.62 114 GLU A CA 1
ATOM 860 C C . GLU A 1 114 ? 10.553 2.375 -13.602 1.00 82.62 114 GLU A C 1
ATOM 862 O O . GLU A 1 114 ? 11.274 2.117 -14.568 1.00 82.62 114 GLU A O 1
ATOM 867 N N . SER A 1 115 ? 10.863 3.352 -12.747 1.00 71.75 115 SER A N 1
ATOM 868 C CA . SER A 1 115 ? 12.059 4.194 -12.904 1.00 71.75 115 SER A CA 1
ATOM 869 C C . SER A 1 115 ? 13.363 3.418 -12.702 1.00 71.75 115 SER A C 1
ATOM 871 O O . SER A 1 115 ? 14.346 3.681 -13.397 1.00 71.75 115 SER A O 1
ATOM 873 N N . GLY A 1 116 ? 13.371 2.393 -11.846 1.00 63.16 116 GLY A N 1
ATOM 874 C CA . GLY A 1 116 ? 14.495 1.463 -11.752 1.00 63.16 116 GLY A CA 1
ATOM 875 C C . GLY A 1 116 ? 14.760 0.734 -13.076 1.00 63.16 116 GLY A C 1
ATOM 876 O O . GLY A 1 116 ? 15.916 0.430 -13.393 1.00 63.16 116 GLY A O 1
ATOM 877 N N . ASN A 1 117 ? 13.716 0.507 -13.884 1.00 56.84 117 ASN A N 1
ATOM 878 C CA . ASN A 1 117 ? 13.759 -0.273 -15.120 1.00 56.84 117 ASN A CA 1
ATOM 879 C C . ASN A 1 117 ? 14.324 0.456 -16.342 1.00 56.84 117 ASN A C 1
ATOM 881 O O . ASN A 1 117 ? 14.757 -0.214 -17.279 1.00 56.84 117 ASN A O 1
ATOM 885 N N . THR A 1 118 ? 14.418 1.785 -16.317 1.00 52.41 118 THR A N 1
ATOM 886 C CA . THR A 1 118 ? 14.846 2.596 -17.473 1.00 52.41 118 THR A CA 1
ATOM 887 C C . THR A 1 118 ? 16.349 2.910 -17.511 1.00 52.41 118 THR A C 1
ATOM 889 O O . THR A 1 118 ? 16.822 3.644 -18.378 1.00 52.41 118 THR A O 1
ATOM 892 N N . SER A 1 119 ? 17.156 2.298 -16.640 1.00 51.06 119 SER A N 1
ATOM 893 C CA . SER A 1 119 ? 18.615 2.493 -16.584 1.00 51.06 119 SER A CA 1
ATOM 894 C C . SER A 1 119 ? 19.409 1.648 -17.599 1.00 51.06 119 SER A C 1
ATOM 896 O O . SER A 1 119 ? 20.379 0.977 -17.254 1.00 51.06 119 SER A O 1
ATOM 898 N N . SER A 1 120 ? 19.029 1.686 -18.879 1.00 50.09 120 SER A N 1
ATOM 899 C CA . SER A 1 120 ? 19.887 1.303 -20.018 1.00 50.09 120 SER A CA 1
ATOM 900 C C . SER A 1 120 ? 19.376 1.969 -21.296 1.00 50.09 120 SER A C 1
ATOM 902 O O . SER A 1 120 ? 18.688 1.355 -22.102 1.00 50.09 120 SER A O 1
ATOM 904 N N . GLY A 1 121 ? 19.680 3.258 -21.464 1.00 44.66 121 GLY A N 1
ATOM 905 C CA . GLY A 1 121 ? 19.293 4.002 -22.664 1.00 44.66 121 GLY A CA 1
ATOM 906 C C . GLY A 1 121 ? 19.344 5.516 -22.497 1.00 44.66 121 GLY A C 1
ATOM 907 O O . GLY A 1 121 ? 18.317 6.175 -22.505 1.00 44.66 121 GLY A O 1
ATOM 908 N N . ASN A 1 122 ? 20.547 6.059 -22.317 1.00 52.56 122 ASN A N 1
ATOM 909 C CA . ASN A 1 122 ? 20.983 7.394 -22.744 1.00 52.56 122 ASN A CA 1
ATOM 910 C C . ASN A 1 122 ? 19.869 8.428 -23.040 1.00 52.56 122 ASN A C 1
ATOM 912 O O . ASN A 1 122 ? 19.496 8.600 -24.195 1.00 52.56 122 ASN A O 1
ATOM 916 N N . THR A 1 123 ? 19.421 9.221 -22.065 1.00 41.28 123 THR A N 1
ATOM 917 C CA . THR A 1 123 ? 19.036 10.622 -22.327 1.00 41.28 123 THR A CA 1
ATOM 918 C C . THR A 1 123 ? 19.257 11.443 -21.070 1.00 41.28 123 THR A C 1
ATOM 920 O O . THR A 1 123 ? 18.713 11.185 -20.002 1.00 41.28 123 THR A O 1
ATOM 923 N N . LYS A 1 124 ? 20.153 12.413 -21.220 1.00 38.41 124 LYS A N 1
ATOM 924 C CA . LYS A 1 124 ? 20.643 13.305 -20.185 1.00 38.41 124 LYS A CA 1
ATOM 925 C C . LYS A 1 124 ? 19.494 14.089 -19.563 1.00 38.41 124 LYS A C 1
ATOM 927 O O . LYS A 1 124 ? 18.732 14.764 -20.244 1.00 38.41 124 LYS A O 1
ATOM 932 N N . MET A 1 125 ? 19.479 14.028 -18.243 1.00 46.00 125 MET A N 1
ATOM 933 C CA . MET A 1 125 ? 18.829 14.948 -17.332 1.00 46.00 125 MET A CA 1
ATOM 934 C C . MET A 1 125 ? 19.183 16.397 -17.703 1.00 46.00 125 MET A C 1
ATOM 936 O O . MET A 1 125 ? 20.345 16.793 -17.632 1.00 46.00 125 MET A O 1
ATOM 940 N N . TYR A 1 126 ? 18.184 17.200 -18.048 1.00 44.44 126 TYR A N 1
ATOM 941 C CA . TYR A 1 126 ? 18.184 18.617 -17.699 1.00 44.44 126 TYR A CA 1
ATOM 942 C C . TYR A 1 126 ? 17.015 18.841 -16.750 1.00 44.44 126 TYR A C 1
ATOM 944 O O . TYR A 1 126 ? 15.877 19.077 -17.144 1.00 44.44 126 TYR A O 1
ATOM 952 N N . ALA A 1 127 ? 17.330 18.730 -15.461 1.00 48.69 127 ALA A N 1
ATOM 953 C CA . ALA A 1 127 ? 16.567 19.401 -14.432 1.00 48.69 127 ALA A CA 1
ATOM 954 C C . ALA A 1 127 ? 16.627 20.907 -14.724 1.00 48.69 127 ALA A C 1
ATOM 956 O O . ALA A 1 127 ? 17.716 21.471 -14.834 1.00 48.69 127 ALA A O 1
ATOM 957 N N . MET A 1 128 ? 15.470 21.548 -14.853 1.00 52.84 128 MET A N 1
ATOM 958 C CA . MET A 1 128 ? 15.370 23.002 -14.786 1.00 52.84 128 MET A CA 1
ATOM 959 C C . MET A 1 128 ? 14.659 23.372 -13.481 1.00 52.84 128 MET A C 1
ATOM 961 O O . MET A 1 128 ? 13.545 22.898 -13.250 1.00 52.84 128 MET A O 1
ATOM 965 N N . PRO A 1 129 ? 15.295 24.164 -12.597 1.00 49.78 129 PRO A N 1
ATOM 966 C CA . PRO A 1 129 ? 14.683 24.596 -11.352 1.00 49.78 129 PRO A CA 1
ATOM 967 C C . PRO A 1 129 ? 13.566 25.614 -11.606 1.00 49.78 129 PRO A C 1
ATOM 969 O O . PRO A 1 129 ? 13.659 26.481 -12.474 1.00 49.78 129 PRO A O 1
ATOM 972 N N . CYS A 1 130 ? 12.509 25.499 -10.803 1.00 33.25 130 CYS A N 1
ATOM 973 C CA . CYS A 1 130 ? 11.393 26.433 -10.753 1.00 33.25 130 CYS A CA 1
ATOM 974 C C . CYS A 1 130 ? 11.906 27.822 -10.334 1.00 33.25 130 CYS A C 1
ATOM 976 O O . CYS A 1 130 ? 12.328 28.014 -9.194 1.00 33.25 130 CYS A O 1
ATOM 978 N N . ALA A 1 131 ? 11.899 28.781 -11.260 1.00 39.94 131 ALA A N 1
ATOM 979 C CA . ALA A 1 131 ? 12.206 30.172 -10.965 1.00 39.94 131 ALA A CA 1
ATOM 980 C C . ALA A 1 131 ? 10.992 30.837 -10.302 1.00 39.94 131 ALA A C 1
ATOM 982 O O . ALA A 1 131 ? 9.949 31.034 -10.926 1.00 39.94 131 ALA A O 1
ATOM 983 N N . THR A 1 132 ? 11.134 31.211 -9.033 1.00 44.00 132 THR A N 1
ATOM 984 C CA . THR A 1 132 ? 10.239 32.162 -8.376 1.00 44.00 132 THR A CA 1
ATOM 985 C C . THR A 1 132 ? 10.582 33.574 -8.845 1.00 44.00 132 THR A C 1
ATOM 987 O O . THR A 1 132 ? 11.652 34.090 -8.528 1.00 44.00 132 THR A O 1
ATOM 990 N N . SER A 1 133 ? 9.662 34.230 -9.548 1.00 46.72 133 SER A N 1
ATOM 991 C CA . SER A 1 133 ? 9.643 35.689 -9.652 1.00 46.72 133 SER A CA 1
ATOM 992 C C . SER A 1 133 ? 8.215 36.184 -9.461 1.00 46.72 133 SER A C 1
ATOM 994 O O . SER A 1 133 ? 7.375 36.105 -10.359 1.00 46.72 133 SER A O 1
ATOM 996 N N . GLU A 1 134 ? 7.936 36.698 -8.268 1.00 43.81 134 GLU A N 1
ATOM 997 C CA . GLU A 1 134 ? 6.799 37.576 -8.047 1.00 43.81 134 GLU A CA 1
ATOM 998 C C . GLU A 1 134 ? 7.012 38.868 -8.850 1.00 43.81 134 GLU A C 1
ATOM 1000 O O . GLU A 1 134 ? 8.001 39.570 -8.664 1.00 43.81 134 GLU A O 1
ATOM 1005 N N . THR A 1 135 ? 6.092 39.192 -9.761 1.00 37.03 135 THR A N 1
ATOM 1006 C CA . THR A 1 135 ? 5.354 40.471 -9.758 1.00 37.03 135 THR A CA 1
ATOM 1007 C C . THR A 1 135 ? 4.338 40.548 -10.911 1.00 37.03 135 THR A C 1
ATOM 1009 O O . THR A 1 135 ? 4.664 40.711 -12.078 1.00 37.03 135 THR A O 1
ATOM 1012 N N . LYS A 1 136 ? 3.057 40.541 -10.513 1.00 45.56 136 LYS A N 1
ATOM 1013 C CA . LYS A 1 136 ? 1.970 41.400 -11.024 1.00 45.56 136 LYS A CA 1
ATOM 1014 C C . LYS A 1 136 ? 1.511 41.229 -12.490 1.00 45.56 136 LYS A C 1
ATOM 1016 O O . LYS A 1 136 ? 1.887 42.016 -13.350 1.00 45.56 136 LYS A O 1
ATOM 1021 N N . LYS A 1 137 ? 0.491 40.376 -12.701 1.00 36.00 137 LYS A N 1
ATOM 1022 C CA . LYS A 1 137 ? -0.878 40.747 -13.172 1.00 36.00 137 LYS A CA 1
ATOM 1023 C C . LYS A 1 137 ? -1.733 39.506 -13.513 1.00 36.00 137 LYS A C 1
ATOM 1025 O O . LYS A 1 137 ? -1.524 38.837 -14.509 1.00 36.00 137 LYS A O 1
ATOM 1030 N N . ARG A 1 138 ? -2.728 39.258 -12.655 1.00 45.97 138 ARG A N 1
ATOM 1031 C CA . ARG A 1 138 ? -4.092 38.744 -12.906 1.00 45.97 138 ARG A CA 1
ATOM 1032 C C . ARG A 1 138 ? -4.379 38.004 -14.231 1.00 45.97 138 ARG A C 1
ATOM 1034 O O . ARG A 1 138 ? -4.632 38.655 -15.233 1.00 45.97 138 ARG A O 1
ATOM 1041 N N . SER A 1 139 ? -4.575 36.684 -14.154 1.00 39.38 139 SER A N 1
ATOM 1042 C CA . SER A 1 139 ? -5.690 35.957 -14.798 1.00 39.38 139 SER A CA 1
ATOM 1043 C C . SER A 1 139 ? -5.726 34.499 -14.310 1.00 39.38 139 SER A C 1
ATOM 1045 O O . SER A 1 139 ? -4.677 33.894 -14.113 1.00 39.38 139 SER A O 1
ATOM 1047 N N . ARG A 1 140 ? -6.923 33.950 -14.063 1.00 50.78 140 ARG A N 1
ATOM 1048 C CA . ARG A 1 140 ? -7.143 32.555 -13.641 1.00 50.78 140 ARG A CA 1
ATOM 1049 C C . ARG A 1 140 ? -7.288 31.672 -14.880 1.00 50.78 140 ARG A C 1
ATOM 1051 O O . ARG A 1 140 ? -8.293 31.812 -15.565 1.00 50.78 140 ARG A O 1
ATOM 1058 N N . VAL A 1 141 ? -6.374 30.727 -15.094 1.00 40.94 141 VAL A N 1
ATOM 1059 C CA . VAL A 1 141 ? -6.644 29.478 -15.830 1.00 40.94 141 VAL A CA 1
ATOM 1060 C C . VAL A 1 141 ? -5.782 28.381 -15.202 1.00 40.94 141 VAL A C 1
ATOM 1062 O O . VAL A 1 141 ? -4.559 28.480 -15.202 1.00 40.94 141 VAL A O 1
ATOM 1065 N N . ALA A 1 142 ? -6.421 27.371 -14.613 1.00 38.22 142 ALA A N 1
ATOM 1066 C CA . ALA A 1 142 ? -5.745 26.182 -14.109 1.00 38.22 142 ALA A CA 1
ATOM 1067 C C . ALA A 1 142 ? -5.398 25.273 -15.296 1.00 38.22 142 ALA A C 1
ATOM 1069 O O . ALA A 1 142 ? -6.289 24.838 -16.022 1.00 38.22 142 ALA A O 1
ATOM 1070 N N . ALA A 1 143 ? -4.109 25.002 -15.497 1.00 35.75 143 ALA A N 1
ATOM 1071 C CA . ALA A 1 143 ? -3.642 23.991 -16.434 1.00 35.75 143 ALA A CA 1
ATOM 1072 C C . ALA A 1 143 ? -3.657 22.621 -15.740 1.00 35.75 143 ALA A C 1
ATOM 1074 O O . ALA A 1 143 ? -2.747 22.260 -15.003 1.00 35.75 143 ALA A O 1
ATOM 1075 N N . TYR A 1 144 ? -4.736 21.882 -15.959 1.00 39.66 144 TYR A N 1
ATOM 1076 C CA . TYR A 1 144 ? -4.818 20.431 -15.828 1.00 39.66 144 TYR A CA 1
ATOM 1077 C C . TYR A 1 144 ? -3.974 19.709 -16.904 1.00 39.66 144 TYR A C 1
ATOM 1079 O O . TYR A 1 144 ? -4.368 19.608 -18.061 1.00 39.66 144 TYR A O 1
ATOM 1087 N N . CYS A 1 145 ? -2.809 19.167 -16.557 1.00 38.12 145 CYS A N 1
ATOM 1088 C CA . CYS A 1 145 ? -2.214 18.104 -17.370 1.00 38.12 145 CYS A CA 1
ATOM 1089 C C . CYS A 1 145 ? -2.815 16.768 -16.918 1.00 38.12 145 CYS A C 1
ATOM 1091 O O . CYS A 1 145 ? -2.421 16.195 -15.906 1.00 38.12 145 CYS A O 1
ATOM 1093 N N . GLY A 1 146 ? -3.837 16.322 -17.650 1.00 35.56 146 GLY A N 1
ATOM 1094 C CA . GLY A 1 146 ? -4.374 14.973 -17.552 1.00 35.56 146 GLY A CA 1
ATOM 1095 C C . GLY A 1 146 ? -3.445 13.984 -18.248 1.00 35.56 146 GLY A C 1
ATOM 1096 O O . GLY A 1 146 ? -3.092 14.171 -19.410 1.00 35.56 146 GLY A O 1
ATOM 1097 N N . SER A 1 147 ? -3.083 12.924 -17.538 1.00 38.34 147 SER A N 1
ATOM 1098 C CA . SER A 1 147 ? -2.727 11.645 -18.144 1.00 38.34 147 SER A CA 1
ATOM 1099 C C . SER A 1 147 ? -3.782 10.643 -17.696 1.00 38.34 147 SER A C 1
ATOM 1101 O O . SER A 1 147 ? -3.759 10.126 -16.582 1.00 38.34 147 SER A O 1
ATOM 1103 N N . ASP A 1 148 ? -4.752 10.531 -18.592 1.00 45.19 148 ASP A N 1
ATOM 1104 C CA . ASP A 1 148 ? -5.793 9.531 -18.757 1.00 45.19 148 ASP A CA 1
ATOM 1105 C C . ASP A 1 148 ? -5.220 8.111 -18.662 1.00 45.19 148 ASP A C 1
ATOM 1107 O O . ASP A 1 148 ? -4.419 7.734 -19.511 1.00 45.19 148 ASP A O 1
ATOM 1111 N N . TRP A 1 149 ? -5.602 7.358 -17.626 1.00 38.50 149 TRP A N 1
ATOM 1112 C CA . TRP A 1 149 ? -5.505 5.897 -17.589 1.00 38.50 149 TRP A CA 1
ATOM 1113 C C . TRP A 1 149 ? -6.663 5.338 -16.749 1.00 38.50 149 TRP A C 1
ATOM 1115 O O . TRP A 1 149 ? -6.703 5.500 -15.530 1.00 38.50 149 TRP A O 1
ATOM 1125 N N . SER A 1 150 ? -7.590 4.696 -17.461 1.00 39.00 150 SER A N 1
ATOM 1126 C CA . SER A 1 150 ? -8.554 3.686 -17.004 1.00 39.00 150 SER A CA 1
ATOM 1127 C C . SER A 1 150 ? -9.604 4.134 -15.981 1.00 39.00 150 SER A C 1
ATOM 1129 O O . SER A 1 150 ? -9.461 3.955 -14.773 1.00 39.00 150 SER A O 1
ATOM 1131 N N . HIS A 1 151 ? -10.711 4.671 -16.499 1.00 39.78 151 HIS A N 1
ATOM 1132 C CA . HIS A 1 151 ? -12.004 4.608 -15.822 1.00 39.78 151 HIS A CA 1
ATOM 1133 C C . HIS A 1 151 ? -12.572 3.204 -16.057 1.00 39.78 151 HIS A C 1
ATOM 1135 O O . HIS A 1 151 ? -12.764 2.818 -17.206 1.00 39.78 151 HIS A O 1
ATOM 1141 N N . ASP A 1 152 ? -12.780 2.442 -14.986 1.00 39.75 152 ASP A N 1
ATOM 1142 C CA . ASP A 1 152 ? -13.510 1.177 -15.022 1.00 39.75 152 ASP A CA 1
ATOM 1143 C C . ASP A 1 152 ? -14.941 1.405 -15.563 1.00 39.75 152 ASP A C 1
ATOM 1145 O O . ASP A 1 152 ? -15.679 2.276 -15.095 1.00 39.75 152 ASP A O 1
ATOM 1149 N N . ASP A 1 153 ? -15.298 0.634 -16.591 1.00 44.75 153 ASP A N 1
ATOM 1150 C CA . ASP A 1 153 ? -16.544 0.649 -17.369 1.00 44.75 153 ASP A CA 1
ATOM 1151 C C . ASP A 1 153 ? -17.783 0.125 -16.596 1.00 44.75 153 ASP A C 1
ATOM 1153 O O . ASP A 1 153 ? -18.371 -0.884 -16.987 1.00 44.75 153 ASP A O 1
ATOM 1157 N N . GLU A 1 154 ? -18.243 0.784 -15.522 1.00 50.50 154 GLU A N 1
ATOM 1158 C CA . GLU A 1 154 ? -19.466 0.323 -14.812 1.00 50.50 154 GLU A CA 1
ATOM 1159 C C . GLU A 1 154 ? -20.570 1.373 -14.543 1.00 50.50 154 GLU A C 1
ATOM 1161 O O . GLU A 1 154 ? -21.645 1.001 -14.077 1.00 50.50 154 GLU A O 1
ATOM 1166 N N . ASP A 1 155 ? -20.415 2.649 -14.928 1.00 44.75 155 ASP A N 1
ATOM 1167 C CA . ASP A 1 155 ? -21.399 3.708 -14.586 1.00 44.75 155 ASP A CA 1
ATOM 1168 C C . ASP A 1 155 ? -22.243 4.282 -15.761 1.00 44.75 155 ASP A C 1
ATOM 1170 O O . ASP A 1 155 ? -23.108 5.143 -15.547 1.00 44.75 155 ASP A O 1
ATOM 1174 N N . ASP A 1 156 ? -22.066 3.828 -17.013 1.00 47.06 156 ASP A N 1
ATOM 1175 C CA . ASP A 1 156 ? -22.749 4.433 -18.185 1.00 47.06 156 ASP A CA 1
ATOM 1176 C C . ASP A 1 156 ? -24.168 3.875 -18.485 1.00 47.06 156 ASP A C 1
ATOM 1178 O O . ASP A 1 156 ? -24.939 4.477 -19.244 1.00 47.06 156 ASP A O 1
ATOM 1182 N N . GLU A 1 157 ? -24.600 2.772 -17.855 1.00 47.38 157 GLU A N 1
ATOM 1183 C CA . GLU A 1 157 ? -25.932 2.194 -18.129 1.00 47.38 157 GLU A CA 1
ATOM 1184 C C . GLU A 1 157 ? -27.101 2.954 -17.465 1.00 47.38 157 GLU A C 1
ATOM 1186 O O . GLU A 1 157 ? -28.187 3.068 -18.051 1.00 47.38 157 GLU A O 1
ATOM 1191 N N . GLU A 1 158 ? -26.916 3.557 -16.283 1.00 47.28 158 GLU A N 1
ATOM 1192 C CA . GLU A 1 158 ? -28.044 4.166 -15.551 1.00 47.28 158 GLU A CA 1
ATOM 1193 C C . GLU A 1 158 ? -28.507 5.503 -16.172 1.00 47.28 158 GLU A C 1
ATOM 1195 O O . GLU A 1 158 ? -29.689 5.880 -16.119 1.00 47.28 158 GLU A O 1
ATOM 1200 N N . ARG A 1 159 ? -27.594 6.225 -16.837 1.00 49.81 159 ARG A N 1
ATOM 1201 C CA . ARG A 1 159 ? -27.898 7.514 -17.484 1.00 49.81 159 ARG A CA 1
ATOM 1202 C C . ARG A 1 159 ? -28.719 7.335 -18.766 1.00 49.81 159 ARG A C 1
ATOM 1204 O O . ARG A 1 159 ? -29.529 8.206 -19.107 1.00 49.81 159 ARG A O 1
ATOM 1211 N N . ASN A 1 160 ? -28.575 6.199 -19.448 1.00 47.88 160 ASN A N 1
ATOM 1212 C CA . ASN A 1 160 ? -29.308 5.895 -20.679 1.00 47.88 160 ASN A CA 1
ATOM 1213 C C . ASN A 1 160 ? -30.770 5.487 -20.397 1.00 47.88 160 ASN A C 1
ATOM 1215 O O . ASN A 1 160 ? -31.681 5.881 -21.134 1.00 47.88 160 ASN A O 1
ATOM 1219 N N . TYR A 1 161 ? -31.039 4.808 -19.274 1.00 46.12 161 TYR A N 1
ATOM 1220 C CA . TYR A 1 161 ? -32.406 4.426 -18.890 1.00 46.12 161 TYR A CA 1
ATOM 1221 C C . TYR A 1 161 ? -33.300 5.641 -18.576 1.00 46.12 161 TYR A C 1
ATOM 1223 O O . TYR A 1 161 ? -34.444 5.722 -19.037 1.00 46.12 161 TYR A O 1
ATOM 1231 N N . LYS A 1 162 ? -32.771 6.656 -17.874 1.00 50.53 162 LYS A N 1
ATOM 1232 C CA . LYS A 1 162 ? -33.512 7.906 -17.598 1.00 50.53 162 LYS A CA 1
ATOM 1233 C C . LYS A 1 162 ? -33.783 8.726 -18.865 1.00 50.53 162 LYS A C 1
ATOM 1235 O O . LYS A 1 162 ? -34.845 9.340 -18.969 1.00 50.53 162 LYS A O 1
ATOM 1240 N N . LYS A 1 163 ? -32.882 8.701 -19.855 1.00 48.50 163 LYS A N 1
ATOM 1241 C CA . LYS A 1 163 ? -33.040 9.459 -21.110 1.00 48.50 163 LYS A CA 1
ATOM 1242 C C . LYS A 1 163 ? -34.068 8.829 -22.060 1.00 48.50 163 LYS A C 1
ATOM 1244 O O . LYS A 1 163 ? -34.826 9.560 -22.696 1.00 48.50 163 LYS A O 1
ATOM 1249 N N . LYS A 1 164 ? -34.177 7.494 -22.094 1.00 47.19 164 LYS A N 1
ATOM 1250 C CA . LYS A 1 164 ? -35.187 6.780 -22.905 1.00 47.19 164 LYS A CA 1
ATOM 1251 C C . LYS A 1 164 ? -36.626 6.946 -22.395 1.00 47.19 164 LYS A C 1
ATOM 1253 O O . LYS A 1 164 ? -37.559 6.888 -23.191 1.00 47.19 164 LYS A O 1
ATOM 1258 N N . ARG A 1 165 ? -36.830 7.235 -21.103 1.00 42.25 165 ARG A N 1
ATOM 1259 C CA . ARG A 1 165 ? -38.169 7.482 -20.524 1.00 42.25 165 ARG A CA 1
ATOM 1260 C C . ARG A 1 165 ? -38.775 8.840 -20.906 1.00 42.25 165 ARG A C 1
ATOM 1262 O O . ARG A 1 165 ? -39.987 9.007 -20.832 1.00 42.25 165 ARG A O 1
ATOM 1269 N N . SER A 1 166 ? -37.952 9.794 -21.346 1.00 42.72 166 SER A N 1
ATOM 1270 C CA . SER A 1 166 ? -38.396 11.143 -21.728 1.00 42.72 166 SER A CA 1
ATOM 1271 C C . SER A 1 166 ? -39.147 11.192 -23.064 1.00 42.72 166 SER A C 1
ATOM 1273 O O . SER A 1 166 ? -39.843 12.171 -23.315 1.00 42.72 166 SER A O 1
ATOM 1275 N N . TRP A 1 167 ? -39.009 10.181 -23.927 1.00 43.88 167 TRP A N 1
ATOM 1276 C CA . TRP A 1 167 ? -39.558 10.215 -25.292 1.00 43.88 167 TRP A CA 1
ATOM 1277 C C . TRP A 1 167 ? -40.909 9.496 -25.458 1.00 43.88 167 TRP A C 1
ATOM 1279 O O . TRP A 1 167 ? -41.506 9.585 -26.524 1.00 43.88 167 TRP A O 1
ATOM 1289 N N . TYR A 1 168 ? -41.438 8.849 -24.410 1.00 39.97 168 TYR A N 1
ATOM 1290 C CA . TYR A 1 168 ? -42.699 8.082 -24.463 1.00 39.97 168 TYR A CA 1
ATOM 1291 C C . TYR A 1 168 ? -43.683 8.446 -23.334 1.00 39.97 168 TYR A C 1
ATOM 1293 O O . TYR A 1 168 ? -44.372 7.579 -22.804 1.00 39.97 168 TYR A O 1
ATOM 1301 N N . GLY A 1 169 ? -43.730 9.716 -22.913 1.00 46.56 169 GLY A N 1
ATOM 1302 C CA . GLY A 1 169 ? -44.456 10.110 -21.695 1.00 46.56 169 GLY A CA 1
ATOM 1303 C C . GLY A 1 169 ? -45.293 11.387 -21.747 1.00 46.56 169 GLY A C 1
ATOM 1304 O O . GLY A 1 169 ? -45.677 11.878 -20.692 1.00 46.56 169 GLY A O 1
ATOM 1305 N N . SER A 1 170 ? -45.575 11.979 -22.910 1.00 49.66 170 SER A N 1
ATOM 1306 C CA . SER A 1 170 ? -46.423 13.184 -22.962 1.00 49.66 170 SER A CA 1
ATOM 1307 C C . SER A 1 170 ? -47.361 13.189 -24.158 1.00 49.66 170 SER A C 1
ATOM 1309 O O . SER A 1 170 ? -47.068 13.764 -25.199 1.00 49.66 170 SER A O 1
ATOM 1311 N N . SER A 1 171 ? -48.509 12.535 -23.989 1.00 49.69 171 SER A N 1
ATOM 1312 C CA . SER A 1 171 ? -49.793 12.977 -24.553 1.00 49.69 171 SER A CA 1
ATOM 1313 C C . SER A 1 171 ? -50.924 12.061 -24.085 1.00 49.69 171 SER A C 1
ATOM 1315 O O . SER A 1 171 ? -51.456 11.282 -24.857 1.00 49.69 171 SER A O 1
ATOM 1317 N N . VAL A 1 172 ? -51.306 12.158 -22.809 1.00 43.31 172 VAL A N 1
ATOM 1318 C CA . VAL A 1 172 ? -52.696 11.908 -22.385 1.00 43.31 172 VAL A CA 1
ATOM 1319 C C . VAL A 1 172 ? -52.929 12.475 -20.986 1.00 43.31 172 VAL A C 1
ATOM 1321 O O . VAL A 1 172 ? -52.512 11.888 -19.993 1.00 43.31 172 VAL A O 1
ATOM 1324 N N . SER A 1 173 ? -53.658 13.588 -20.918 1.00 40.69 173 SER A N 1
ATOM 1325 C CA . SER A 1 173 ? -54.726 13.768 -19.930 1.00 40.69 173 SER A CA 1
ATOM 1326 C C . SER A 1 173 ? -55.650 14.914 -20.356 1.00 40.69 173 SER A C 1
ATOM 1328 O O . SER A 1 173 ? -55.306 16.091 -20.317 1.00 40.69 173 SER A O 1
ATOM 1330 N N . CYS A 1 174 ? -56.855 14.540 -20.788 1.00 39.97 174 CYS A N 1
ATOM 1331 C CA . CYS A 1 174 ? -58.013 15.425 -20.811 1.00 39.97 174 CYS A CA 1
ATOM 1332 C C . CYS A 1 174 ? -58.371 15.826 -19.375 1.00 39.97 174 CYS A C 1
ATOM 1334 O O . CYS A 1 174 ? -58.365 14.973 -18.485 1.00 39.97 174 CYS A O 1
ATOM 1336 N N . SER A 1 175 ? -58.796 17.071 -19.160 1.00 41.16 175 SER A N 1
ATOM 1337 C CA . SER A 1 175 ? -59.821 17.383 -18.157 1.00 41.16 175 SER A CA 1
ATOM 1338 C C . SER A 1 175 ? -60.527 18.695 -18.470 1.00 41.16 175 SER A C 1
ATOM 1340 O O . SER A 1 175 ? -59.905 19.693 -18.825 1.00 41.16 175 SER A O 1
ATOM 1342 N N . ALA A 1 176 ? -61.848 18.618 -18.349 1.00 37.62 176 ALA A N 1
ATOM 1343 C CA . ALA A 1 176 ? -62.830 19.653 -18.600 1.00 37.62 176 ALA A CA 1
ATOM 1344 C C . ALA A 1 176 ? -62.951 20.637 -17.430 1.00 37.62 176 ALA A C 1
ATOM 1346 O O . ALA A 1 176 ? -62.858 20.237 -16.265 1.00 37.62 176 ALA A O 1
ATOM 1347 N N . LYS A 1 177 ? -63.252 21.891 -17.762 1.00 37.06 177 LYS A N 1
ATOM 1348 C CA . LYS A 1 177 ? -64.105 22.796 -16.989 1.00 37.06 177 LYS A CA 1
ATOM 1349 C C . LYS A 1 177 ? -64.627 23.895 -17.901 1.00 37.06 177 LYS A C 1
ATOM 1351 O O . LYS A 1 177 ? -63.814 24.396 -18.706 1.00 37.06 177 LYS A O 1
#

Secondary structure (DSSP, 8-state):
--EE-TTS-EE-TTS-EE-----HHHHHHHHHTS--HHHHGGGGS-GGGB-TTTSSB-TT-EEETTTT--EE-HHHHHHHHHHHSB-TTS-B---GGGEEE-HHHHHHHHHHHHHHHT-SS-------------------------------S-SSHHHHHHHHGGGS--S------

Organism: Papaver nudicaule (NCBI:txid74823)

Foldseek 3Di:
DWDQDPVRWTQDPVRDIHDDDPPVVVVVVVVVVPPVLVVPLQVPDDQLQAAPQPSGGAAQWKAQQPADRHIHRLVRQQVCCVPPQAGPNRDHPRDSVSIGGDVVSVVVVVVSVVVSVPPPDDDDDDDDDDDDDDDDDDDDDDDDPDDDDDDDPDPPVVVVVVVVVVPPDDDDDDDDD

Radius of gyration: 30.23 Å; chains: 1; bounding box: 87×79×70 Å

pLDDT: mean 70.35, std 21.72, range [33.25, 96.5]

InterPro domains:
  IPR013083 Zinc finger, RING/FYVE/PHD-type [G3DSA:3.30.40.10] (42-117)
  IPR033489 E3 ubiquitin-protein ligase RBBP6 family [PTHR15439] (4-124)

Sequence (177 aa):
MLLETADGSYSLPGGSVAVLEPNEAAFEKLVEGIPSIVSKRVIDIPPELHCPMCKEVMRFAVLTSKCCFQSFCDGCIRGNIMSKSMCICGARGILVDHLIPNKTIRDTIDRYMESGNTSSGNTKMYAMPCATSETKKRSRVAAYCGSDWSHDDEDDEERNYKKKRSWYGSSVSCSAK

=== Feature glossary ===
A reading guide for the features in this record.

Start from the sequence.

  · Sequence gives the chain of amino acids in standard one-letter code (A=alanine, C=cysteine, …, Y=tyrosine), read N→C. It is the only feature that is directly encoded by the gene; all structural features are derived from the folded form of this sequence.

Fold it, and you get atomic coordinates and the backbone conformation that goes with them.

  · The mmCIF table is the protein's shape written out atom by atom. For each backbone N, Cα, C, and carbonyl O, it records an (x, y, z) coordinate triple in Å plus the residue type, chain letter, an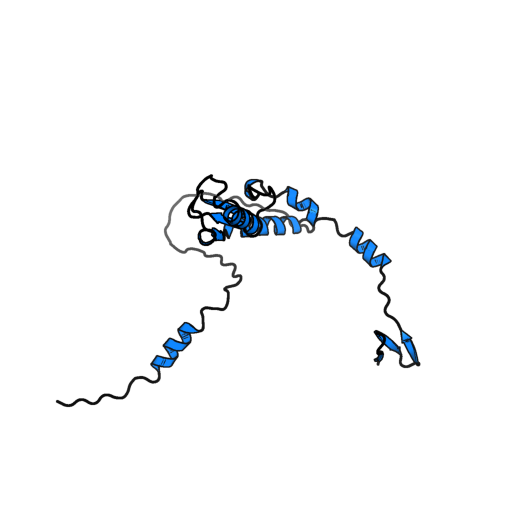d residue number.

  · Backbone dihedral angles. Every residue except chain termini has a φ (preceding-C → N → Cα → C) and a ψ (N → Cα → C → next-N). They are reported in degrees following the IUPAC sign convention. Secondary structure is essentially a statement about which (φ, ψ) basin each residue occupies.

  · DSSP 8-state secondary structure assigns each residue one of H (α-helix), G (3₁₀-helix), I (π-helix), E (extended β-strand), B (isolated β-bridge), T (hydrogen-bonded turn), S (bend), or '-' (coil). The assignment is computed from backbone hydrogen-bond geometry via the Kabsch–Sander algorithm.

  · P-SEA three-state annotation labels each residue as helix, strand, or coil based purely on the geometry of the Cα trace. It serves as a fallback when the full backbone (and thus DSSP) is unavailable.

Summarize the fold with a handful of shape descriptors and a per-residue structural alphabet.

  · Radius of gyration (Rg) is the root-mean-square distance of Cα atoms from their centroid — a single number for overall size and compactness. A globular domain of N residues has Rg ≈ 2.2·N^0.38 Å; an extended or disordered chain has a much larger Rg. The Cα contact count is the number of residue pairs whose Cα atoms are within 8 Å and are more than four positions apart in sequence — a standard proxy for tertiary packing density. The bounding box is the smallest axis-aligned box enclosing all Cα atoms.

  · Foldseek's 3Di representation compresses backbone geometry into a per-residue letter drawn from a learned twenty-state alphabet. It captures the tertiary interaction pattern around each residue — which residues are packed against it in space, regardless of where they are in sequence.

  · Accessible surface area quantifies burial. A residue with SASA near zero is packed into the hydrophobic core; one with SASA >100 Å² sits on the surface. Computed here via the Shrake–Rupley numerical algorithm with a 1.4 Å probe.

Ask how reliable the model is.

  · For AlphaFold models, the B-factor field carries pLDDT — the model's own estimate of local accuracy on a 0–100 scale. Regions with pLDDT<50 should be treated as essentially unmodeled; they often correspond to intrinsically disordered segments.

  · For experimental (PDB) structures, the B-factor (temperature factor) quantifies the positional spread of each atom in the crystal — a combination of thermal vibration and static disorder — in units of Å². High B-factors mark flexible loops or poorly resolved regions; low B-factors mark the rigid, well-ordered core.

  · PAE(i, j) answers: if I align the predicted and true structures on residue i, how far off (in Å) do I expect residue j to be? A block-diagonal PAE matrix with low values on the blocks and high values off-diagonal is the signature of a multi-domain protein with confidently predicted domains but uncertain inter-domain orientation.

Place it in context: what it resembles, what it is annotated as, and how it looks.

  · Structural nearest neighbors (via Foldseek ea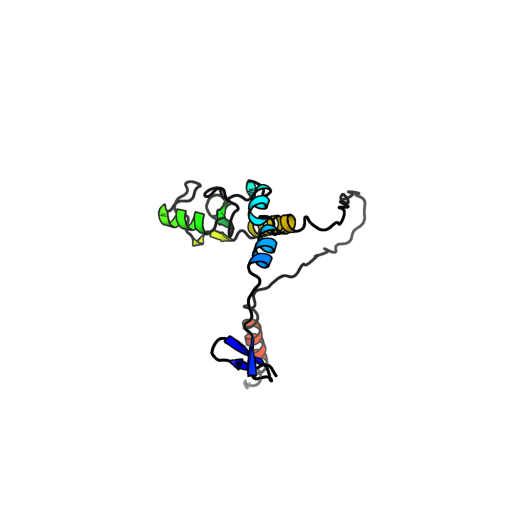sy-search vs the PDB). Reported per hit: target PDB id, E-value, and alignment TM-score. A TM-score above ~0.5 is the conventional threshold for 'same fold'.

  · Functional annotations link the protein to curated databases. InterPro entries identify conserved domains and families by matching the sequence against member-database signatures (Pfam, PROSITE, CDD, …). Gene Ontology (GO) terms describe molecular function, biological process, and cellular component in a controlled vocabulary. CATH places the structure in a hierarchical fold classification (Class/Architecture/Topology/Homologous-superfamily). The organism is the source species.

  · Plot images: a contact map (which residues are close in 3D, as an N×N binary image), a Ramachandran scatter (backbone torsion angles, revealing secondary-structure composition at a glance), and — for AlphaFold structures — a PAE heatmap (pairwise prediction confidence).

  · Structure images are PyMOL renders from six orthogonal camera directions. Cartoon representation draws helices as coils and strands as arrows; sticks shows the backbone as bonds; surface shows the solvent-excluded envelope. Rainbow coloring maps sequence position to hue (blue→red, N→C); chain coloring assigns a distinct color per polypeptide.